Protein AF-A0A6I3QPR1-F1 (afdb_monomer_lite)

Foldseek 3Di:
DKKAWDDPPDRPDKIKDWAFPDWDWDADPVRWTATDTHFIWMWIQDPNDTDTDDQPDADPVRHGDGSVNVVQVVLQCLLQQFAPTMDGDDDDPVSVVVSVLQQVAFFDADPNDGGGQWGRDPRFIWGFPWDWQAWTWTATPVRFIWIAGPVGRHGPDRDPVRVVVVVVLVVCVVVVNIGTDGTDDDDPVVRD

Organism: NCBI:txid1550024

Radius of gyration: 17.33 Å; chains: 1; bounding box: 45×43×40 Å

pLDDT: mean 83.68, std 13.12, range [40.78, 98.25]

Sequence (192 aa):
MDFWIKEPGECHERHFCIDAESLTMGHDEFGNVLLDVSPPVVYEYIKGEKKEFIITTVDWAGRCLNTADTFNDIISRLSRNETGWICINNLDISLRSLVEAFHSHSALTWEGRNIPYFILFDGYMAAPAFATNQFLYYENEMGDILMFGTADGALISDNEFAEIGFEKSQEMSADGQETVLSFTKYEKLEFI

Structure (mmCIF, N/CA/C/O backbone):
data_AF-A0A6I3QPR1-F1
#
_entry.id   AF-A0A6I3QPR1-F1
#
loop_
_atom_site.group_PDB
_atom_site.id
_atom_site.type_symbol
_atom_site.label_atom_id
_atom_site.label_alt_id
_atom_site.label_comp_id
_atom_site.label_asym_id
_atom_site.label_entity_id
_atom_site.label_seq_id
_atom_site.pdbx_PDB_ins_code
_atom_site.Cartn_x
_atom_site.Cartn_y
_atom_site.Cartn_z
_atom_site.occupancy
_atom_site.B_iso_or_equiv
_atom_site.auth_seq_id
_atom_site.auth_comp_id
_atom_site.auth_asym_id
_atom_site.auth_atom_id
_atom_site.pdbx_PDB_model_num
ATOM 1 N N . MET A 1 1 ? -16.722 3.175 8.710 1.00 69.62 1 MET A N 1
ATOM 2 C CA . MET A 1 1 ? -16.194 2.218 7.711 1.00 69.62 1 MET A CA 1
ATOM 3 C C . MET A 1 1 ? -16.361 0.813 8.259 1.00 69.62 1 MET A C 1
ATOM 5 O O . MET A 1 1 ? -15.867 0.557 9.346 1.00 69.62 1 MET A O 1
ATOM 9 N N . ASP A 1 2 ? -17.027 -0.077 7.525 1.00 67.06 2 ASP A N 1
ATOM 10 C CA . ASP A 1 2 ? -17.225 -1.485 7.898 1.00 67.06 2 ASP A CA 1
ATOM 11 C C . ASP A 1 2 ? -16.377 -2.396 7.005 1.00 67.06 2 ASP A C 1
ATOM 13 O O . ASP A 1 2 ? -16.466 -2.333 5.771 1.00 67.06 2 ASP A O 1
ATOM 17 N N . PHE A 1 3 ? -15.579 -3.268 7.617 1.00 63.50 3 PHE A N 1
ATOM 18 C CA . PHE A 1 3 ? -14.666 -4.165 6.914 1.00 63.50 3 PHE A CA 1
ATOM 19 C C . PHE A 1 3 ? -14.524 -5.519 7.612 1.00 63.50 3 PHE A C 1
ATOM 21 O O . PHE A 1 3 ? -14.702 -5.652 8.821 1.00 63.50 3 PHE A O 1
ATOM 28 N N . TRP A 1 4 ? -14.185 -6.537 6.831 1.00 60.28 4 TRP A N 1
ATOM 29 C CA . TRP A 1 4 ? -13.730 -7.830 7.320 1.00 60.28 4 TRP A 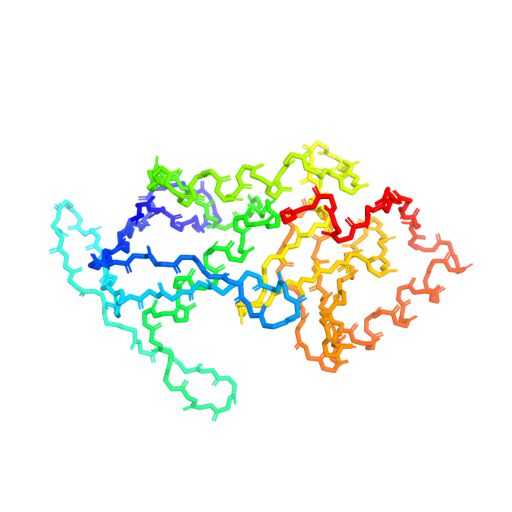CA 1
ATOM 30 C C . TRP A 1 4 ? -12.238 -7.967 7.081 1.00 60.28 4 TRP A C 1
ATOM 32 O O . TRP A 1 4 ? -11.713 -7.527 6.054 1.00 60.28 4 TRP A O 1
ATOM 42 N N . ILE A 1 5 ? -11.582 -8.658 8.000 1.00 57.88 5 ILE A N 1
ATOM 43 C CA . ILE A 1 5 ? -10.252 -9.206 7.761 1.00 57.88 5 ILE A CA 1
ATOM 44 C C . ILE A 1 5 ? -10.450 -10.645 7.277 1.00 57.88 5 ILE A C 1
ATOM 46 O O . ILE A 1 5 ? -11.186 -11.413 7.901 1.00 57.88 5 ILE A O 1
ATOM 50 N N . LYS A 1 6 ? -9.836 -10.989 6.142 1.00 56.12 6 LYS A N 1
ATOM 51 C CA . LYS A 1 6 ? -9.739 -12.371 5.668 1.00 56.12 6 LYS A CA 1
ATOM 52 C C . LYS A 1 6 ? -8.611 -13.055 6.434 1.00 56.12 6 LYS A C 1
ATOM 54 O O . LYS A 1 6 ? -7.476 -12.582 6.388 1.00 56.12 6 LYS A O 1
ATOM 59 N N . GLU A 1 7 ? -8.888 -14.192 7.059 1.00 50.00 7 GLU A N 1
ATOM 60 C CA . GLU A 1 7 ? -7.839 -15.199 7.231 1.00 50.00 7 GLU A CA 1
ATOM 61 C C . GLU A 1 7 ? -7.726 -16.018 5.931 1.00 50.00 7 GLU A C 1
ATOM 63 O O . GLU A 1 7 ? -8.660 -16.013 5.115 1.00 50.00 7 GLU A O 1
ATOM 68 N N . PRO A 1 8 ? -6.595 -16.697 5.668 1.00 43.50 8 PRO A N 1
ATOM 69 C CA . PRO A 1 8 ? -6.442 -17.528 4.478 1.00 43.50 8 PRO A CA 1
ATOM 70 C C . PRO A 1 8 ? -7.526 -18.623 4.404 1.00 43.50 8 PRO A C 1
ATOM 72 O O . PRO A 1 8 ? -7.378 -19.692 4.989 1.00 43.50 8 PRO A O 1
ATOM 75 N N . GLY A 1 9 ? -8.614 -18.372 3.665 1.00 40.78 9 GLY A N 1
ATOM 76 C CA . GLY A 1 9 ? -9.665 -19.362 3.403 1.00 40.78 9 GLY A CA 1
ATOM 77 C C . GLY A 1 9 ? -11.101 -18.833 3.337 1.00 40.78 9 GLY A C 1
ATOM 78 O O . GLY A 1 9 ? -11.877 -19.382 2.560 1.00 40.78 9 GLY A O 1
ATOM 79 N N . GLU A 1 10 ? -11.472 -17.771 4.070 1.00 45.94 10 GLU A N 1
ATOM 80 C CA . GLU A 1 10 ? -12.866 -17.280 4.149 1.00 45.94 10 GLU A CA 1
ATOM 81 C C . GLU A 1 10 ? -12.958 -15.752 4.414 1.00 45.94 10 GLU A C 1
ATOM 83 O O . GLU A 1 10 ? -12.104 -15.166 5.070 1.00 45.94 10 GLU A O 1
ATOM 88 N N . CYS A 1 11 ? -14.006 -15.075 3.911 1.00 49.19 11 CYS A N 1
ATOM 89 C CA . CYS A 1 11 ? -14.219 -13.609 4.047 1.00 49.19 11 CYS A CA 1
ATOM 90 C C . CYS A 1 11 ? -15.204 -13.248 5.193 1.00 49.19 11 CYS A C 1
ATOM 92 O O . CYS A 1 11 ? -15.784 -12.166 5.190 1.00 49.19 11 CYS A O 1
ATOM 94 N N . HIS A 1 12 ? -15.426 -14.138 6.173 1.00 55.56 12 HIS A N 1
ATOM 95 C CA . HIS A 1 12 ? -16.474 -13.960 7.198 1.00 55.56 12 HIS A CA 1
ATOM 96 C C . HIS A 1 12 ? -16.044 -14.188 8.656 1.00 55.56 12 HIS A C 1
ATOM 98 O O . HIS A 1 12 ? -16.906 -14.235 9.533 1.00 55.56 12 HIS A O 1
ATOM 104 N N . GLU A 1 13 ? -14.751 -14.310 8.959 1.00 62.81 13 GLU A N 1
ATOM 105 C CA . GLU A 1 13 ? -14.339 -14.718 10.310 1.00 62.81 13 GLU A CA 1
ATOM 106 C C . GLU A 1 13 ? -14.384 -13.590 11.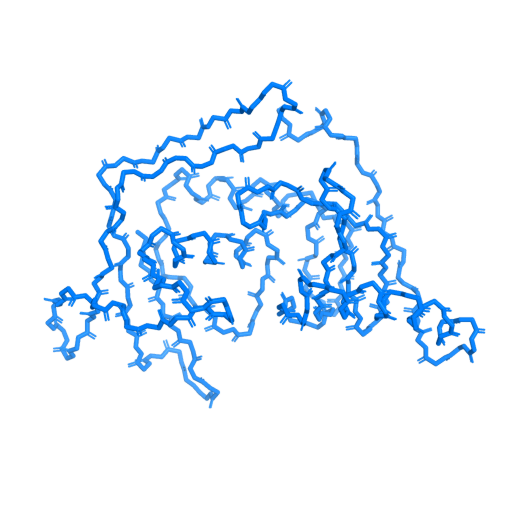347 1.00 62.81 13 GLU A C 1
ATOM 108 O O . GLU A 1 13 ? -14.849 -13.817 12.467 1.00 62.81 13 GLU A O 1
ATOM 113 N N . ARG A 1 14 ? -13.958 -12.363 11.002 1.00 72.44 14 ARG A N 1
ATOM 114 C CA . ARG A 1 14 ? -13.963 -11.228 11.943 1.00 72.44 14 ARG A CA 1
ATOM 115 C C . ARG A 1 14 ? -14.416 -9.932 11.282 1.00 72.44 14 ARG A C 1
ATOM 117 O O . ARG A 1 14 ? -13.803 -9.454 10.328 1.00 72.44 14 ARG A O 1
ATOM 124 N N . HIS A 1 15 ? -15.506 -9.376 11.805 1.00 82.06 15 HIS A N 1
ATOM 125 C CA . HIS A 1 15 ? -16.117 -8.140 11.324 1.00 82.06 15 HIS A CA 1
ATOM 126 C C . HIS A 1 15 ? -15.722 -6.976 12.218 1.00 82.06 15 HIS A C 1
ATOM 128 O O . HIS A 1 15 ? -15.960 -7.020 13.429 1.00 82.06 15 HIS A O 1
ATOM 134 N N . PHE A 1 16 ? -15.219 -5.915 11.603 1.00 83.00 16 PHE A N 1
ATOM 135 C CA . PHE A 1 16 ? -14.863 -4.686 12.281 1.00 83.00 16 PHE A CA 1
ATOM 136 C C . PHE A 1 16 ? -15.590 -3.486 11.684 1.00 83.00 16 PHE A C 1
ATOM 138 O O . PHE A 1 16 ? -15.874 -3.417 10.489 1.00 83.00 16 PHE A O 1
ATOM 145 N N . CYS A 1 17 ? -15.862 -2.514 12.542 1.00 83.25 17 CYS A N 1
ATOM 146 C CA . CYS A 1 17 ? -16.366 -1.205 12.172 1.00 83.25 17 CYS A CA 1
ATOM 147 C C . CYS A 1 17 ? -15.463 -0.155 12.802 1.00 83.25 17 CYS A C 1
ATOM 149 O O . CYS A 1 17 ? -15.284 -0.148 14.016 1.00 83.25 17 CYS A O 1
ATOM 151 N N . ILE A 1 18 ? -14.902 0.726 11.983 1.00 81.81 18 ILE A N 1
ATOM 152 C CA . ILE A 1 18 ? -14.292 1.964 12.454 1.00 81.81 18 ILE A CA 1
ATOM 153 C C . ILE A 1 18 ? -15.347 3.056 12.384 1.00 81.81 18 ILE A C 1
ATOM 155 O O . ILE A 1 18 ? -15.826 3.397 11.297 1.00 81.81 18 ILE A O 1
ATOM 159 N N . ASP A 1 19 ? -15.690 3.587 13.547 1.00 79.69 19 ASP A N 1
ATOM 160 C CA . ASP A 1 19 ? -16.553 4.748 13.709 1.00 79.69 19 ASP A CA 1
ATOM 161 C C . ASP A 1 19 ? -15.678 5.968 13.996 1.00 79.69 19 ASP A C 1
ATOM 163 O O . ASP A 1 19 ? -14.762 5.889 14.809 1.00 79.69 19 ASP A O 1
ATOM 167 N N . ALA A 1 20 ? -15.926 7.079 13.318 1.00 71.56 20 ALA A N 1
ATOM 168 C CA . ALA A 1 20 ? -15.201 8.323 13.536 1.00 71.56 20 ALA A CA 1
ATOM 169 C C . ALA A 1 20 ? -16.215 9.462 13.556 1.00 71.56 20 ALA A C 1
ATOM 171 O O . ALA A 1 20 ? -17.060 9.552 12.666 1.00 71.56 20 ALA A O 1
ATOM 172 N N . GLU A 1 21 ? -16.129 10.336 14.560 1.00 68.38 21 GLU A N 1
ATOM 173 C CA . GLU A 1 21 ? -17.068 11.457 14.700 1.00 68.38 21 GLU A CA 1
ATOM 174 C C . GLU A 1 21 ? -16.943 12.455 13.544 1.00 68.38 21 GLU A C 1
ATOM 176 O O . GLU A 1 21 ? -17.926 13.063 13.117 1.00 68.38 21 GLU A O 1
ATOM 181 N N . SER A 1 22 ? -15.726 12.612 13.027 1.00 68.38 22 SER A N 1
ATOM 182 C CA . SER A 1 22 ? -15.431 13.442 11.871 1.00 68.38 22 SER A CA 1
ATOM 183 C C . SER A 1 22 ? -14.219 12.908 11.125 1.00 68.38 22 SER A C 1
ATOM 185 O O . SER A 1 22 ? -13.228 12.504 11.733 1.00 68.38 22 SER A O 1
ATOM 187 N N . LEU A 1 23 ? -14.299 12.979 9.802 1.00 70.62 23 LEU A N 1
ATOM 188 C CA . LEU A 1 23 ? -13.180 12.825 8.888 1.00 70.62 23 LEU A CA 1
ATOM 189 C C . LEU A 1 23 ? -13.022 14.149 8.151 1.00 70.62 23 LEU A C 1
ATOM 191 O O . LEU A 1 23 ? -13.940 14.590 7.457 1.00 70.62 23 LEU A O 1
ATOM 195 N N . THR A 1 24 ? -11.859 14.764 8.289 1.00 70.31 24 THR A N 1
ATOM 196 C CA . THR A 1 24 ? -11.477 15.943 7.522 1.00 70.31 24 THR A CA 1
ATOM 197 C C . THR A 1 24 ? -10.302 15.600 6.633 1.00 70.31 24 THR A C 1
ATOM 199 O O . THR A 1 24 ? -9.306 15.037 7.078 1.00 70.31 24 THR A O 1
ATOM 202 N N . MET A 1 25 ? -10.442 15.947 5.360 1.00 70.75 25 MET A N 1
ATOM 203 C CA . MET A 1 25 ? -9.377 15.838 4.382 1.00 70.75 25 MET A CA 1
ATOM 204 C C . MET A 1 25 ? -8.833 17.239 4.134 1.00 70.75 25 MET A C 1
ATOM 206 O O . MET A 1 25 ? -9.582 18.147 3.765 1.00 70.75 25 MET A O 1
ATOM 210 N N . GLY A 1 26 ? -7.551 17.418 4.410 1.00 68.88 26 GLY A N 1
ATOM 211 C CA . GLY A 1 26 ? -6.815 18.646 4.164 1.00 68.88 26 GLY A CA 1
ATOM 212 C C . GLY A 1 26 ? -5.688 18.414 3.174 1.00 68.88 26 GLY A C 1
ATOM 213 O O . GLY A 1 26 ? -5.423 17.287 2.758 1.00 68.88 26 GLY A O 1
ATOM 214 N N . HIS A 1 27 ? -5.010 19.503 2.838 1.00 70.75 27 HIS A N 1
ATOM 215 C CA . HIS A 1 27 ? -3.715 19.444 2.187 1.00 70.75 27 HIS A CA 1
ATOM 216 C C . HIS A 1 27 ? -2.698 20.167 3.061 1.00 70.75 27 HIS A C 1
ATOM 218 O O . HIS A 1 27 ? -3.027 21.204 3.647 1.00 70.75 27 HIS A O 1
ATOM 224 N N . ASP A 1 28 ? -1.490 19.624 3.172 1.00 65.75 28 ASP A N 1
ATOM 225 C CA . ASP A 1 28 ? -0.379 20.380 3.743 1.00 65.75 28 ASP A CA 1
ATOM 226 C C . ASP A 1 28 ? 0.144 21.438 2.752 1.00 65.75 28 ASP A C 1
ATOM 228 O O . ASP A 1 28 ? -0.343 21.584 1.626 1.00 65.75 28 ASP A O 1
ATOM 232 N N . GLU A 1 29 ? 1.146 22.208 3.177 1.00 63.16 29 GLU A N 1
ATOM 233 C CA . GLU A 1 29 ? 1.771 23.250 2.352 1.00 63.16 29 GLU A CA 1
ATOM 234 C C . GLU A 1 29 ? 2.498 22.712 1.105 1.00 63.16 29 GLU A C 1
ATOM 236 O O . GLU A 1 29 ? 2.787 23.479 0.184 1.00 63.16 29 GLU A O 1
ATOM 241 N N . PHE A 1 30 ? 2.733 21.399 1.043 1.00 60.00 30 PHE A N 1
ATOM 242 C CA . PHE A 1 30 ? 3.332 20.683 -0.083 1.00 60.00 30 PHE A CA 1
ATOM 243 C C . PHE A 1 30 ? 2.275 20.002 -0.970 1.00 60.00 30 PHE A C 1
ATOM 245 O O . PHE A 1 30 ? 2.610 19.380 -1.983 1.00 60.00 30 PHE A O 1
ATOM 252 N N . GLY A 1 31 ? 0.988 20.147 -0.637 1.00 62.38 31 GLY A N 1
ATOM 253 C CA . GLY A 1 31 ? -0.135 19.564 -1.366 1.00 62.38 31 GLY A CA 1
ATOM 254 C C . GLY A 1 31 ? -0.430 18.105 -1.009 1.00 62.38 31 GLY A C 1
ATOM 255 O O . GLY A 1 31 ? -1.247 17.483 -1.690 1.00 62.38 31 GLY A O 1
ATOM 256 N N . ASN A 1 32 ? 0.201 17.542 0.026 1.00 64.06 32 ASN A N 1
ATOM 257 C CA . ASN A 1 32 ? -0.071 16.176 0.474 1.00 64.06 32 ASN A CA 1
ATOM 258 C C . ASN A 1 32 ? -1.432 16.078 1.123 1.00 64.06 32 ASN A C 1
ATOM 260 O O . ASN A 1 32 ? -1.801 16.934 1.920 1.00 64.06 32 ASN A O 1
ATOM 264 N N . VAL A 1 33 ? -2.145 14.998 0.822 1.00 68.31 33 VAL A N 1
ATOM 265 C CA . VAL A 1 33 ? -3.429 14.702 1.448 1.00 68.31 33 VAL A CA 1
ATOM 266 C C . VAL A 1 33 ? -3.210 14.397 2.928 1.00 68.31 33 VAL A C 1
ATOM 268 O O . VAL A 1 33 ? -2.650 13.363 3.275 1.00 68.31 33 VAL A O 1
ATOM 271 N N . LEU A 1 34 ? -3.704 15.276 3.795 1.00 66.75 34 LEU A N 1
ATOM 272 C CA . LEU A 1 34 ? -3.769 15.052 5.232 1.00 66.75 34 LEU A CA 1
ATOM 273 C C . LEU A 1 34 ? -5.144 14.492 5.583 1.00 66.75 34 LEU A C 1
ATOM 275 O O . LEU A 1 34 ? -6.166 15.141 5.350 1.00 66.75 34 LEU A O 1
ATOM 279 N N . LEU A 1 35 ? -5.170 13.300 6.170 1.00 71.38 35 LEU A N 1
ATOM 280 C CA . LEU A 1 35 ? -6.377 12.737 6.763 1.00 71.38 35 LEU A CA 1
ATOM 281 C C . LEU A 1 35 ? -6.342 12.998 8.266 1.00 71.38 35 LEU A C 1
ATOM 283 O O . LEU A 1 35 ? -5.559 12.384 8.985 1.00 71.38 35 LEU A O 1
ATOM 287 N N . ASP A 1 36 ? -7.195 13.905 8.733 1.00 70.62 36 ASP A N 1
ATOM 288 C CA . ASP A 1 36 ? -7.436 14.106 10.160 1.00 70.62 36 ASP A CA 1
ATOM 289 C C . ASP A 1 36 ? -8.764 13.447 10.535 1.00 70.62 36 ASP A C 1
ATOM 291 O O . ASP A 1 36 ? -9.816 13.698 9.935 1.00 70.62 36 ASP A O 1
ATOM 295 N N . VAL A 1 37 ? -8.689 12.546 11.505 1.00 70.25 37 VAL A N 1
ATOM 296 C CA . VAL A 1 37 ? -9.801 11.720 11.958 1.00 70.25 37 VAL A CA 1
ATOM 297 C C . VAL A 1 37 ? -9.939 11.942 13.451 1.00 70.25 37 VAL A C 1
ATOM 299 O O . VAL A 1 37 ? -9.025 11.618 14.213 1.00 70.25 37 VAL A O 1
ATOM 302 N N . SER A 1 38 ? -11.097 12.459 13.879 1.00 70.06 38 SER A N 1
ATOM 303 C CA . SER A 1 38 ? -11.437 12.479 15.309 1.00 70.06 38 SER A CA 1
ATOM 304 C C . SER A 1 38 ? -11.307 11.051 15.843 1.00 70.06 38 SER A C 1
ATOM 306 O O . SER A 1 38 ? -11.756 10.147 15.131 1.00 70.06 38 SER A O 1
ATOM 308 N N . PRO A 1 39 ? -10.688 10.826 17.024 1.00 68.00 39 PRO A N 1
ATOM 309 C CA . PRO A 1 39 ? -10.141 9.534 17.420 1.00 68.00 39 PRO A CA 1
ATOM 310 C C . PRO A 1 39 ? -11.091 8.391 17.067 1.00 68.00 39 PRO A C 1
ATOM 312 O O . PRO A 1 39 ? -12.154 8.274 17.686 1.00 68.00 39 PRO A O 1
ATOM 315 N N . PRO A 1 40 ? -10.761 7.584 16.041 1.00 77.81 40 PRO A N 1
ATOM 316 C CA . PRO A 1 40 ? -11.689 6.568 15.591 1.00 77.81 40 PRO A CA 1
ATOM 317 C C . PRO A 1 40 ? -11.904 5.561 16.719 1.00 77.81 40 PRO A C 1
ATOM 319 O O . PRO A 1 40 ? -10.990 5.270 17.487 1.00 77.81 40 PRO A O 1
ATOM 322 N N . VAL A 1 41 ? -13.096 4.995 16.831 1.00 82.25 41 VAL A N 1
ATOM 323 C CA . VAL A 1 41 ? -13.368 3.868 17.720 1.00 82.25 41 VAL A CA 1
ATOM 324 C C . VAL A 1 41 ? -13.538 2.635 16.852 1.00 82.25 41 VAL A C 1
ATOM 326 O O . VAL A 1 41 ? -14.356 2.609 15.930 1.00 82.25 41 VAL A O 1
ATOM 329 N N . VAL A 1 42 ? -12.744 1.605 17.132 1.00 84.38 42 VAL A N 1
ATOM 330 C CA . VAL A 1 42 ? -12.872 0.314 16.457 1.00 84.38 42 VAL A CA 1
ATOM 331 C C . VAL A 1 42 ? -13.858 -0.531 17.251 1.00 84.38 42 VAL A C 1
ATOM 333 O O . VAL A 1 42 ? -13.723 -0.704 18.459 1.00 84.38 42 VAL A O 1
ATOM 336 N N . TYR A 1 43 ? -14.835 -1.096 16.561 1.00 85.44 43 TYR A N 1
ATOM 337 C CA . TYR A 1 43 ? -15.764 -2.074 17.096 1.00 85.44 43 TYR A CA 1
ATOM 338 C C . TYR A 1 43 ? -15.572 -3.408 16.391 1.00 85.44 43 TYR A C 1
ATOM 340 O O . TYR A 1 43 ? -15.417 -3.446 15.175 1.00 85.44 43 TYR A O 1
ATOM 348 N N . GLU A 1 44 ? -15.646 -4.500 17.138 1.00 87.19 44 GLU A N 1
ATOM 349 C C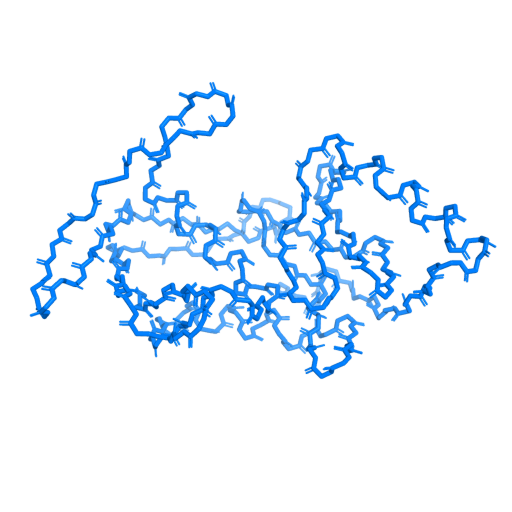A . GLU A 1 44 ? -15.705 -5.862 16.619 1.00 87.19 44 GLU A CA 1
ATOM 350 C C . GLU A 1 44 ? -17.128 -6.407 16.785 1.00 87.19 44 GLU A C 1
ATOM 352 O O . GLU A 1 44 ? -17.763 -6.206 17.827 1.00 87.19 44 GLU A O 1
ATOM 357 N N . TYR A 1 45 ? -17.638 -7.113 15.772 1.00 82.06 45 TYR A N 1
ATOM 358 C CA . TYR A 1 45 ? -18.897 -7.846 15.890 1.00 82.06 45 TYR A CA 1
ATOM 359 C C . TYR A 1 45 ? -18.636 -9.322 16.160 1.00 82.06 45 TYR A C 1
ATOM 361 O O . TYR A 1 45 ? -18.172 -10.058 15.291 1.00 82.06 45 TYR A O 1
ATOM 369 N N . ILE A 1 46 ? -19.027 -9.781 17.347 1.00 80.12 46 ILE A N 1
ATOM 370 C CA . ILE A 1 46 ? -18.914 -11.185 17.753 1.00 80.12 46 ILE A CA 1
ATOM 371 C C . ILE A 1 46 ? -20.324 -11.752 17.873 1.00 80.12 46 ILE A C 1
ATOM 373 O O . ILE A 1 46 ? -21.091 -11.339 18.739 1.00 80.12 46 ILE A O 1
ATOM 377 N N . LYS A 1 47 ? -20.681 -12.705 16.999 1.00 79.94 47 LYS A N 1
ATOM 378 C CA . LYS A 1 47 ? -22.026 -13.323 16.956 1.00 79.94 47 LYS A CA 1
ATOM 379 C C . LYS A 1 47 ? -23.169 -12.291 16.865 1.00 79.94 47 LYS A C 1
ATOM 381 O O . LYS A 1 47 ? -24.240 -12.497 17.427 1.00 79.94 47 LYS A O 1
ATOM 386 N N . GLY A 1 48 ? -22.932 -11.182 16.161 1.00 76.00 48 GLY A N 1
ATOM 387 C CA . GLY A 1 48 ? -23.894 -10.087 15.990 1.00 76.00 48 GLY A CA 1
ATOM 388 C C . GLY A 1 48 ? -23.889 -9.031 17.103 1.00 76.00 48 GLY A C 1
ATOM 389 O O . GLY A 1 48 ? -24.565 -8.017 16.960 1.00 76.00 48 GLY A O 1
ATOM 390 N N . GLU A 1 49 ? -23.114 -9.210 18.178 1.00 82.62 49 GLU A N 1
ATOM 391 C CA . GLU A 1 49 ? -22.943 -8.191 19.220 1.00 82.62 49 GLU A CA 1
ATOM 392 C C . GLU A 1 49 ? -21.805 -7.228 18.864 1.00 82.62 49 GLU A C 1
ATOM 394 O O . GLU A 1 49 ? -20.674 -7.672 18.671 1.00 82.62 49 GLU A O 1
ATOM 399 N N . LYS A 1 50 ? -22.091 -5.918 18.837 1.00 87.00 50 LYS A N 1
ATOM 400 C CA . LYS A 1 50 ? -21.093 -4.845 18.682 1.00 87.00 50 LYS A CA 1
ATOM 401 C C . LYS A 1 50 ? -20.358 -4.633 20.011 1.00 87.00 50 LYS A C 1
ATOM 403 O O . LYS A 1 50 ? -21.000 -4.312 21.013 1.00 87.00 50 LYS A O 1
ATOM 408 N N . LYS A 1 51 ? -19.032 -4.788 20.029 1.00 87.81 51 LYS A N 1
ATOM 409 C CA . LYS A 1 51 ? -18.171 -4.521 21.197 1.00 87.81 51 LYS A CA 1
ATOM 410 C C . LYS A 1 51 ? -17.011 -3.629 20.800 1.00 87.81 51 LYS A C 1
ATOM 412 O O . LYS A 1 51 ? -16.485 -3.768 19.705 1.00 87.81 51 LYS A O 1
ATOM 417 N N . GLU A 1 52 ? -16.632 -2.707 21.676 1.00 87.75 52 GLU A N 1
ATOM 418 C CA . GLU A 1 52 ? -15.432 -1.898 21.465 1.00 87.75 52 GLU A CA 1
ATOM 419 C C . GLU A 1 52 ? -14.197 -2.804 21.465 1.00 87.75 52 GLU A C 1
ATOM 421 O O . GLU A 1 52 ? -14.044 -3.667 22.335 1.00 87.75 52 GLU A O 1
ATOM 426 N N . PHE A 1 53 ? -13.356 -2.643 20.450 1.00 85.38 53 PHE A N 1
ATOM 427 C CA . PHE A 1 53 ? -12.146 -3.421 20.262 1.00 85.38 53 PHE A CA 1
ATOM 428 C C . PHE A 1 53 ? -10.964 -2.687 20.891 1.00 85.38 53 PHE A C 1
ATOM 430 O O . PHE A 1 53 ? -10.634 -1.566 20.506 1.00 85.38 53 PHE A O 1
ATOM 437 N N . ILE A 1 54 ? -10.309 -3.337 21.851 1.00 84.69 54 ILE A N 1
ATOM 438 C CA . ILE A 1 54 ? -9.136 -2.783 22.526 1.00 84.69 54 ILE A CA 1
ATOM 439 C C . ILE A 1 54 ? -7.885 -3.278 21.810 1.00 84.69 54 ILE A C 1
ATOM 441 O O . ILE A 1 54 ? -7.586 -4.473 21.811 1.00 84.69 54 ILE A O 1
ATOM 445 N N . ILE A 1 55 ? -7.138 -2.345 21.227 1.00 84.00 55 ILE A N 1
ATOM 446 C CA . ILE A 1 55 ? -5.860 -2.635 20.580 1.00 84.00 55 ILE A CA 1
ATOM 447 C C . ILE A 1 55 ? -4.797 -2.823 21.665 1.00 84.00 55 ILE A C 1
ATOM 449 O O . ILE A 1 55 ? -4.576 -1.949 22.500 1.00 84.00 55 ILE A O 1
ATOM 453 N N . THR A 1 56 ? -4.138 -3.981 21.654 1.00 85.38 56 THR A N 1
ATOM 454 C CA . THR A 1 56 ? -3.059 -4.325 22.597 1.00 85.38 56 THR A CA 1
ATOM 455 C C . THR A 1 56 ? -1.709 -4.526 21.911 1.00 85.38 56 THR A C 1
ATOM 457 O O . THR A 1 56 ? -0.740 -4.915 22.560 1.00 85.38 56 THR A O 1
ATOM 460 N N . THR A 1 57 ? -1.649 -4.322 20.597 1.00 86.88 57 THR A N 1
ATOM 461 C CA . THR A 1 57 ? -0.441 -4.512 19.791 1.00 86.88 57 THR A CA 1
ATOM 462 C C . THR A 1 57 ? 0.523 -3.344 19.987 1.00 86.88 57 THR A C 1
ATOM 464 O O . THR A 1 57 ? 0.100 -2.196 20.129 1.00 86.88 57 THR A O 1
ATOM 467 N N . VAL A 1 58 ? 1.820 -3.644 19.969 1.00 86.81 58 VAL A N 1
ATOM 468 C CA . VAL A 1 58 ? 2.898 -2.651 19.962 1.00 86.81 58 VAL A CA 1
ATOM 469 C C . VAL A 1 58 ? 3.674 -2.741 18.655 1.00 86.81 58 VAL A C 1
ATOM 471 O O . VAL A 1 58 ? 3.804 -3.832 18.095 1.00 86.81 58 VAL A O 1
ATOM 474 N N . ASP A 1 59 ? 4.175 -1.609 18.171 1.00 84.50 59 ASP A N 1
ATOM 475 C CA . ASP A 1 59 ? 5.103 -1.592 17.041 1.00 84.50 59 ASP A CA 1
ATOM 476 C C . ASP A 1 59 ? 6.510 -2.069 17.446 1.00 84.50 59 ASP A C 1
ATOM 478 O O . ASP A 1 59 ? 6.783 -2.407 18.603 1.00 84.50 59 ASP A O 1
ATOM 482 N N . TRP A 1 60 ? 7.423 -2.112 16.474 1.00 79.62 60 TRP A N 1
ATOM 483 C CA . TRP A 1 60 ? 8.806 -2.549 16.681 1.00 79.62 60 TRP A CA 1
ATOM 484 C C . TRP A 1 60 ? 9.575 -1.673 17.686 1.00 79.62 60 TRP A C 1
ATOM 486 O O . TRP A 1 60 ? 10.529 -2.149 18.303 1.00 79.62 60 TRP A O 1
ATOM 496 N N . ALA A 1 61 ? 9.152 -0.419 17.877 1.00 83.19 61 ALA A N 1
ATOM 497 C CA . ALA A 1 61 ? 9.724 0.523 18.833 1.00 83.19 61 ALA A CA 1
ATOM 498 C C . ALA A 1 61 ? 9.064 0.431 20.225 1.00 83.19 61 ALA A C 1
ATOM 500 O O . ALA A 1 61 ? 9.465 1.136 21.154 1.00 83.19 61 ALA A O 1
ATOM 501 N N . GLY A 1 62 ? 8.072 -0.448 20.399 1.00 86.06 62 GLY A N 1
ATOM 502 C CA . GLY A 1 62 ? 7.354 -0.649 21.656 1.00 86.06 62 GLY A CA 1
ATOM 503 C C . GLY A 1 62 ? 6.253 0.380 21.921 1.00 86.06 62 GLY A C 1
ATOM 504 O O . GLY A 1 62 ? 5.753 0.451 23.047 1.00 86.06 62 GLY A O 1
ATOM 505 N N . ARG A 1 63 ? 5.858 1.178 20.922 1.00 89.62 63 ARG A N 1
ATOM 506 C CA . ARG A 1 63 ? 4.724 2.102 21.031 1.00 89.62 63 ARG A CA 1
ATOM 507 C C . ARG A 1 63 ? 3.426 1.317 20.895 1.00 89.62 63 ARG A C 1
ATOM 509 O O . ARG A 1 63 ? 3.254 0.538 19.961 1.00 89.62 63 ARG A O 1
ATOM 516 N N . CYS A 1 64 ? 2.492 1.551 21.812 1.00 88.62 64 CYS A N 1
ATOM 517 C CA . CYS A 1 64 ? 1.145 1.003 21.697 1.00 88.62 64 CYS A CA 1
ATOM 518 C C . CYS A 1 64 ? 0.444 1.588 20.472 1.00 88.62 64 CYS A C 1
ATOM 520 O O . CYS A 1 64 ? 0.314 2.811 20.355 1.00 88.62 64 CYS A O 1
ATOM 522 N N . LEU A 1 65 ? -0.031 0.703 19.600 1.00 87.69 65 LEU A N 1
ATOM 523 C CA . LEU A 1 65 ? -0.874 1.092 18.484 1.00 87.69 65 LEU A CA 1
ATOM 524 C C . LEU A 1 65 ? -2.238 1.547 19.004 1.00 87.69 65 LEU A C 1
ATOM 526 O O . LEU A 1 65 ? -2.777 1.008 19.974 1.00 87.69 65 LEU A O 1
ATOM 530 N N . ASN A 1 66 ? -2.793 2.548 18.340 1.00 86.19 66 ASN A N 1
ATOM 531 C CA . ASN A 1 66 ? -4.108 3.095 18.595 1.00 86.19 66 ASN A CA 1
ATOM 532 C C . ASN A 1 66 ? -5.019 2.900 17.373 1.00 86.19 66 ASN A C 1
ATOM 534 O O . ASN A 1 66 ? -4.669 2.311 16.348 1.00 86.19 66 ASN A O 1
ATOM 538 N N . THR A 1 67 ? -6.252 3.358 17.506 1.00 84.31 67 THR A N 1
ATOM 539 C CA . THR A 1 67 ? -7.283 3.200 16.483 1.00 84.31 67 THR A CA 1
ATOM 540 C C . THR A 1 67 ? -7.012 4.031 15.230 1.00 84.31 67 THR A C 1
ATOM 542 O O . THR A 1 67 ? -7.406 3.610 14.142 1.00 84.31 67 THR A O 1
ATOM 545 N N . ALA A 1 68 ? -6.323 5.171 15.346 1.00 82.44 68 ALA A N 1
ATOM 546 C CA . ALA A 1 68 ? -5.902 5.970 14.198 1.00 82.44 68 ALA A CA 1
ATOM 547 C C . ALA A 1 68 ? -4.841 5.229 13.373 1.00 82.44 68 ALA A C 1
ATOM 549 O O . ALA A 1 68 ? -4.946 5.211 12.150 1.00 82.44 68 ALA A O 1
ATOM 550 N N . ASP A 1 69 ? -3.911 4.514 14.021 1.00 84.56 69 ASP A N 1
ATOM 551 C CA . ASP A 1 69 ? -2.953 3.641 13.320 1.00 84.56 69 ASP A CA 1
ATOM 552 C C . ASP A 1 69 ? -3.686 2.575 12.485 1.00 84.56 69 ASP A C 1
ATOM 554 O O . ASP A 1 69 ? -3.350 2.325 11.330 1.00 84.56 69 ASP A O 1
ATOM 558 N N . THR A 1 70 ? -4.749 1.984 13.045 1.00 83.44 70 THR A N 1
ATOM 559 C CA . THR A 1 70 ? -5.574 0.988 12.335 1.00 83.44 70 THR A CA 1
ATOM 560 C C . THR A 1 70 ? -6.306 1.606 11.144 1.00 83.44 70 THR A C 1
ATOM 562 O O . THR A 1 70 ? -6.379 1.006 10.072 1.00 83.44 70 THR A O 1
ATOM 565 N N . PHE A 1 71 ? -6.857 2.809 11.316 1.00 84.81 71 PHE A N 1
ATOM 566 C CA . PHE A 1 71 ? -7.513 3.530 10.231 1.00 84.81 71 PHE A CA 1
ATOM 567 C C . PHE A 1 71 ? -6.533 3.850 9.093 1.00 84.81 71 PHE A C 1
ATOM 569 O O . PHE A 1 71 ? -6.838 3.559 7.934 1.00 84.81 71 PHE A O 1
ATOM 576 N N . ASN A 1 72 ? -5.354 4.382 9.423 1.00 85.00 72 ASN A N 1
ATOM 577 C CA . ASN A 1 72 ? -4.319 4.728 8.451 1.00 85.00 72 ASN A CA 1
ATOM 578 C C . ASN A 1 72 ? -3.828 3.497 7.683 1.00 85.00 72 ASN A C 1
ATOM 580 O O . ASN A 1 72 ? -3.723 3.563 6.459 1.00 85.00 72 ASN A O 1
ATOM 584 N N . ASP A 1 73 ? -3.612 2.361 8.358 1.00 86.38 73 ASP A N 1
ATOM 585 C CA . ASP A 1 73 ? -3.236 1.104 7.696 1.00 86.38 73 ASP A CA 1
ATOM 586 C C . ASP A 1 73 ? -4.300 0.664 6.678 1.00 86.38 73 ASP A C 1
ATOM 588 O O . ASP A 1 73 ? -3.988 0.372 5.523 1.00 86.38 73 ASP A O 1
ATOM 592 N N . ILE A 1 74 ? -5.584 0.687 7.052 1.00 86.81 74 ILE A N 1
ATOM 593 C CA . ILE A 1 74 ? -6.659 0.264 6.145 1.00 86.81 74 ILE A CA 1
ATOM 594 C C . ILE A 1 74 ? -6.778 1.209 4.952 1.00 86.81 74 ILE A C 1
ATOM 596 O O . ILE A 1 74 ? -6.842 0.745 3.815 1.00 86.81 74 ILE A O 1
ATOM 600 N N . ILE A 1 75 ? -6.788 2.524 5.169 1.00 86.44 75 ILE A N 1
ATOM 601 C CA . ILE A 1 75 ? -6.870 3.481 4.059 1.00 86.44 75 ILE A CA 1
ATOM 602 C C . ILE A 1 75 ? -5.644 3.377 3.150 1.00 86.44 75 ILE A C 1
ATOM 604 O O . ILE A 1 75 ? -5.790 3.396 1.926 1.00 86.44 75 ILE A O 1
ATOM 608 N N . SER A 1 76 ? -4.457 3.164 3.720 1.00 89.94 76 SER A N 1
ATOM 609 C CA . SER A 1 76 ? -3.238 2.892 2.965 1.00 89.94 76 SER A CA 1
ATOM 610 C C . SER A 1 76 ? -3.401 1.654 2.073 1.00 89.94 76 SER A C 1
ATOM 612 O O . SER A 1 76 ? -3.137 1.727 0.869 1.00 89.94 76 SER A O 1
ATOM 614 N N . ARG A 1 77 ? -3.925 0.542 2.609 1.00 91.44 77 ARG A N 1
ATOM 615 C CA . ARG A 1 77 ? -4.214 -0.700 1.859 1.00 91.44 77 ARG A CA 1
ATOM 616 C C . ARG A 1 77 ? -5.197 -0.490 0.718 1.00 91.44 77 ARG A C 1
ATOM 618 O O . ARG A 1 77 ? -4.984 -0.988 -0.388 1.00 91.44 77 ARG A O 1
ATOM 625 N N . LEU A 1 78 ? -6.258 0.272 0.972 1.00 90.50 78 LEU A N 1
ATOM 626 C CA . LEU A 1 78 ? -7.257 0.586 -0.044 1.00 90.50 78 LEU A CA 1
ATOM 627 C C . LEU A 1 78 ? -6.686 1.478 -1.136 1.00 90.50 78 LEU A C 1
ATOM 629 O O . LEU A 1 78 ? -6.905 1.189 -2.309 1.00 90.50 78 LEU A O 1
ATOM 633 N N . SER A 1 79 ? -5.910 2.503 -0.778 1.00 91.12 79 SER A N 1
ATOM 634 C CA . SER A 1 79 ? -5.314 3.427 -1.747 1.00 91.12 79 SER A CA 1
ATOM 635 C C . SER A 1 79 ? -4.426 2.712 -2.766 1.00 91.12 79 SER A C 1
ATOM 637 O O . SER A 1 79 ? -4.462 3.070 -3.934 1.00 91.12 79 SER A O 1
ATOM 639 N N . ARG A 1 80 ? -3.711 1.652 -2.359 1.00 92.38 80 ARG A N 1
ATOM 640 C CA . ARG A 1 80 ? -2.856 0.837 -3.238 1.00 92.38 80 ARG A CA 1
ATOM 641 C C . ARG A 1 80 ? -3.558 -0.364 -3.866 1.00 92.38 80 ARG A C 1
ATOM 643 O O . ARG A 1 80 ? -2.900 -1.168 -4.521 1.00 92.38 80 ARG A O 1
ATOM 650 N N . ASN A 1 81 ? -4.870 -0.505 -3.678 1.00 91.62 81 ASN A N 1
ATOM 651 C CA . ASN A 1 81 ? -5.655 -1.619 -4.209 1.00 91.62 81 ASN A CA 1
ATOM 652 C C . ASN A 1 81 ? -5.079 -2.993 -3.790 1.00 91.62 81 ASN A C 1
ATOM 654 O O . ASN A 1 81 ? -4.781 -3.843 -4.633 1.00 91.62 81 ASN A O 1
ATOM 658 N N . GLU A 1 82 ? -4.829 -3.175 -2.486 1.00 91.94 82 GLU A N 1
ATOM 659 C CA . GLU A 1 82 ? -4.370 -4.451 -1.922 1.00 91.94 82 GLU A CA 1
ATOM 660 C C . GLU A 1 82 ? -5.486 -5.511 -1.995 1.00 91.94 82 GLU A C 1
ATOM 662 O O . GLU A 1 82 ? -6.623 -5.254 -1.599 1.00 91.94 82 GLU A O 1
ATOM 667 N N . THR A 1 83 ? -5.177 -6.719 -2.478 1.00 85.50 83 THR A N 1
ATOM 668 C CA . THR A 1 83 ? -6.185 -7.772 -2.737 1.00 85.50 83 THR A CA 1
ATOM 669 C C . THR A 1 83 ? -6.119 -8.969 -1.780 1.00 85.50 83 THR A C 1
ATOM 671 O O . THR A 1 83 ? -6.957 -9.873 -1.867 1.00 85.50 83 THR A O 1
ATOM 674 N N . GLY A 1 84 ? -5.149 -8.988 -0.860 1.00 71.62 84 GLY A N 1
ATOM 675 C CA . GLY A 1 84 ? -4.865 -10.126 0.022 1.00 71.62 84 GLY A CA 1
ATOM 676 C C . GLY A 1 84 ? -5.801 -10.245 1.228 1.00 71.62 84 GLY A C 1
ATOM 677 O O . GLY A 1 84 ? -6.570 -11.200 1.327 1.00 71.62 84 GLY A O 1
ATOM 678 N N . TRP A 1 85 ? -5.743 -9.278 2.148 1.00 71.81 85 TRP A N 1
ATOM 679 C CA . TRP A 1 85 ? -6.134 -9.512 3.548 1.00 71.81 85 TRP A CA 1
ATOM 680 C C . TRP A 1 85 ? -7.432 -8.836 3.997 1.00 71.81 85 TRP A C 1
ATOM 682 O O . TRP A 1 85 ? -7.964 -9.182 5.049 1.00 71.81 85 TRP A O 1
ATOM 692 N N . ILE A 1 86 ? -7.974 -7.888 3.229 1.00 75.31 86 ILE A N 1
ATOM 693 C CA . ILE A 1 86 ? -9.107 -7.060 3.669 1.00 75.31 86 ILE A CA 1
ATOM 694 C C . ILE A 1 86 ? -10.272 -7.146 2.674 1.00 75.31 86 ILE A C 1
ATOM 696 O O . ILE A 1 86 ? -10.085 -7.028 1.465 1.00 75.31 86 ILE A O 1
ATOM 700 N N . CYS A 1 87 ? -11.492 -7.346 3.186 1.00 74.00 87 CYS A N 1
ATOM 701 C CA . CYS A 1 87 ? -12.749 -7.168 2.453 1.00 74.00 87 CYS A CA 1
ATOM 702 C C . CYS A 1 87 ? -13.465 -5.920 3.001 1.00 74.00 87 CYS A C 1
ATOM 704 O O . CYS A 1 87 ? -13.890 -5.925 4.153 1.00 74.00 87 CYS A O 1
ATOM 706 N N . ILE A 1 88 ? -13.679 -4.871 2.204 1.00 76.69 88 ILE A N 1
ATOM 707 C CA . ILE A 1 88 ? -14.507 -3.729 2.638 1.00 76.69 88 ILE A CA 1
ATOM 708 C C . ILE A 1 88 ? -15.973 -3.987 2.288 1.00 76.69 88 ILE A C 1
ATOM 710 O O . ILE A 1 88 ? -16.286 -4.258 1.131 1.00 76.69 88 ILE A O 1
ATOM 714 N N . ASN A 1 89 ? -16.879 -3.862 3.262 1.00 74.38 89 ASN A N 1
ATOM 715 C CA . ASN A 1 89 ? -18.325 -3.956 3.008 1.00 74.38 89 ASN A CA 1
ATOM 716 C C . ASN A 1 89 ? -18.924 -2.604 2.678 1.00 74.38 89 ASN A C 1
ATOM 718 O O . ASN A 1 89 ? -19.731 -2.465 1.761 1.00 74.38 89 ASN A O 1
ATOM 722 N N . ASN A 1 90 ? -18.582 -1.623 3.509 1.00 77.62 90 ASN A N 1
ATOM 723 C CA . ASN A 1 90 ? -19.194 -0.319 3.468 1.00 77.62 90 ASN A CA 1
ATOM 724 C C . ASN A 1 90 ? -18.155 0.736 3.813 1.00 77.62 90 ASN A C 1
ATOM 726 O O . ASN A 1 90 ? -17.636 0.815 4.928 1.00 77.62 90 ASN A O 1
ATOM 730 N N . LEU A 1 91 ? -17.868 1.560 2.821 1.00 79.94 91 LEU A N 1
ATOM 731 C CA . LEU A 1 91 ? -17.009 2.715 2.954 1.00 79.94 91 LEU A CA 1
ATOM 732 C C . LEU A 1 91 ? -17.888 3.960 2.900 1.00 79.94 91 LEU A C 1
ATOM 734 O O . LEU A 1 91 ? -18.773 4.036 2.040 1.00 79.94 91 LEU A O 1
ATOM 738 N N . ASP A 1 92 ? -17.631 4.906 3.808 1.00 80.00 92 ASP A N 1
ATOM 739 C CA . ASP A 1 92 ? -18.250 6.231 3.752 1.00 80.00 92 ASP A CA 1
ATOM 740 C C . ASP A 1 92 ? -18.048 6.849 2.362 1.00 80.00 92 ASP A C 1
ATOM 742 O O . ASP A 1 92 ? -17.042 6.584 1.701 1.00 80.00 92 ASP A O 1
ATOM 746 N N . ILE A 1 93 ? -18.996 7.668 1.908 1.00 80.38 93 ILE A N 1
ATOM 747 C CA . ILE A 1 93 ? -18.959 8.234 0.557 1.00 80.38 93 ILE A CA 1
ATOM 748 C C . ILE A 1 93 ? -17.712 9.092 0.310 1.00 80.38 93 ILE A C 1
ATOM 750 O O . ILE A 1 93 ? -17.158 9.059 -0.789 1.00 80.38 93 ILE A O 1
ATOM 754 N N . SER A 1 94 ? -17.235 9.804 1.330 1.00 79.25 94 SER A N 1
ATOM 755 C CA . SER A 1 94 ? -16.052 10.664 1.240 1.00 79.25 94 SER A CA 1
ATOM 756 C C . SER A 1 94 ? -14.794 9.814 1.077 1.00 79.25 94 SER A C 1
ATOM 758 O O . SER A 1 94 ? -13.992 10.046 0.176 1.00 79.25 94 SER A O 1
ATOM 760 N N . LEU A 1 95 ? -14.670 8.757 1.885 1.00 80.56 95 LEU A N 1
ATOM 761 C CA . LEU A 1 95 ? -13.563 7.803 1.793 1.00 80.56 95 LEU A CA 1
ATOM 762 C C . LEU A 1 95 ? -13.589 7.005 0.495 1.00 80.56 95 LEU A C 1
ATOM 764 O O . LEU A 1 95 ? -12.543 6.741 -0.087 1.00 80.56 95 LEU A O 1
ATOM 768 N N . ARG A 1 96 ? -14.780 6.632 0.023 1.00 85.06 96 ARG A N 1
ATOM 769 C CA . ARG A 1 96 ? -14.937 5.951 -1.260 1.00 85.06 96 ARG A CA 1
ATOM 770 C C . ARG A 1 96 ? -14.462 6.830 -2.401 1.00 85.06 96 ARG A C 1
ATOM 772 O O . ARG A 1 96 ? -13.673 6.364 -3.208 1.00 85.06 96 ARG A O 1
ATOM 779 N N . SER A 1 97 ? -14.889 8.088 -2.416 1.00 83.94 97 SER A N 1
ATOM 780 C CA . SER A 1 97 ? -14.476 9.049 -3.440 1.00 83.94 97 SER A CA 1
ATOM 781 C C . SER A 1 97 ? -12.957 9.241 -3.438 1.00 83.94 97 SER A C 1
ATOM 783 O O . SER A 1 97 ? -12.344 9.273 -4.500 1.00 83.94 97 SER A O 1
ATOM 785 N N . LEU A 1 98 ? -12.339 9.295 -2.252 1.00 82.81 98 LEU A N 1
ATOM 786 C CA . LEU A 1 98 ? -10.885 9.366 -2.111 1.00 82.81 98 LEU A CA 1
ATOM 787 C C . LEU A 1 98 ? -10.186 8.121 -2.681 1.00 82.81 98 LEU A C 1
ATOM 789 O O . LEU A 1 98 ? -9.275 8.242 -3.493 1.00 82.81 98 LEU A O 1
ATOM 793 N N . VAL A 1 99 ? -10.617 6.920 -2.290 1.00 87.19 99 VAL A N 1
ATOM 794 C CA . VAL A 1 99 ? -10.034 5.659 -2.785 1.00 87.19 99 VAL A CA 1
ATOM 795 C C . VAL A 1 99 ? -10.213 5.524 -4.302 1.00 87.19 99 VAL A C 1
ATOM 797 O O . VAL A 1 99 ? -9.274 5.154 -5.005 1.00 87.19 99 VAL A O 1
ATOM 800 N N . GLU A 1 100 ? -11.386 5.878 -4.828 1.00 88.56 100 GLU A N 1
ATOM 801 C CA . GLU A 1 100 ? -11.664 5.875 -6.268 1.00 88.56 100 GLU A CA 1
ATOM 802 C C . GLU A 1 100 ? -10.783 6.877 -7.028 1.00 88.56 100 GLU A C 1
ATOM 804 O O . GLU A 1 100 ? -10.327 6.568 -8.132 1.00 88.56 100 GLU A O 1
ATOM 809 N N . ALA A 1 101 ? -10.476 8.038 -6.436 1.00 85.81 101 ALA A N 1
ATOM 810 C CA . ALA A 1 101 ? -9.537 8.997 -7.015 1.00 85.81 101 ALA A CA 1
ATOM 811 C C . ALA A 1 101 ? -8.146 8.374 -7.198 1.00 85.81 101 ALA A C 1
ATOM 813 O O . ALA A 1 101 ? -7.582 8.482 -8.292 1.00 85.81 101 ALA A O 1
ATOM 814 N N . PHE A 1 102 ? -7.650 7.622 -6.205 1.00 88.38 102 PHE A N 1
ATOM 815 C CA . PHE A 1 102 ? -6.401 6.871 -6.354 1.00 88.38 102 PHE A CA 1
ATOM 816 C C . PHE A 1 102 ? -6.465 5.837 -7.477 1.00 88.38 102 PHE A C 1
ATOM 818 O O . PHE A 1 102 ? -5.563 5.746 -8.309 1.00 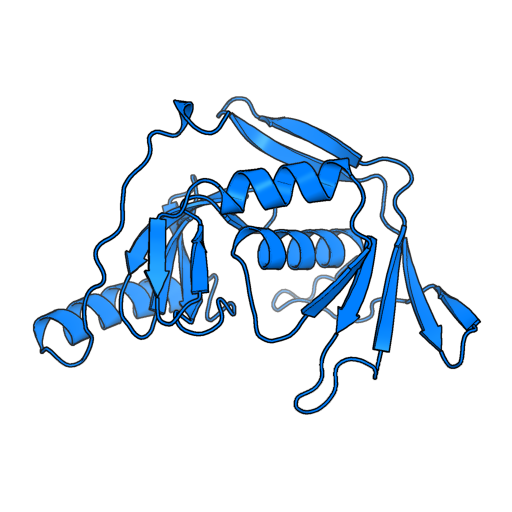88.38 102 PHE A O 1
ATOM 825 N N . HIS A 1 103 ? -7.558 5.081 -7.550 1.00 90.44 103 HIS A N 1
ATOM 826 C CA . HIS A 1 103 ? -7.698 3.994 -8.522 1.00 90.44 103 HIS A CA 1
ATOM 827 C C . HIS A 1 103 ? -7.908 4.478 -9.959 1.00 90.44 103 HIS A C 1
ATOM 829 O O . HIS A 1 103 ? -7.605 3.740 -10.900 1.00 90.44 103 HIS A O 1
ATOM 835 N N . SER A 1 104 ? -8.412 5.701 -10.141 1.00 88.75 104 SER A N 1
ATOM 836 C CA . SER A 1 104 ? -8.647 6.296 -11.462 1.00 88.75 104 SER A CA 1
ATOM 837 C C . SER A 1 104 ? -7.360 6.606 -12.237 1.00 88.75 104 SER A C 1
ATOM 839 O O . SER A 1 104 ? -7.372 6.618 -13.468 1.00 88.75 104 SER A O 1
ATOM 841 N N . HIS A 1 105 ? -6.238 6.765 -11.535 1.00 87.44 105 HIS A N 1
ATOM 842 C CA . HIS A 1 105 ? -4.928 7.069 -12.106 1.00 87.44 105 HIS A CA 1
ATOM 843 C C . HIS A 1 105 ? -3.997 5.866 -11.943 1.00 87.44 105 HIS A C 1
ATOM 845 O O . HIS A 1 105 ? -3.176 5.783 -11.027 1.00 87.44 105 HIS A O 1
ATOM 851 N N . SER A 1 106 ? -4.157 4.897 -12.839 1.00 91.81 106 SER A N 1
ATOM 852 C CA . SER A 1 106 ? -3.349 3.678 -12.860 1.00 91.81 106 SER A CA 1
ATOM 853 C C . SER A 1 106 ? -1.932 3.952 -13.366 1.00 91.81 106 SER A C 1
ATOM 855 O O . SER A 1 106 ? -1.755 4.430 -14.485 1.00 91.81 106 SER A O 1
ATOM 857 N N . ALA A 1 107 ? -0.917 3.579 -12.586 1.00 93.69 107 ALA A N 1
ATOM 858 C CA . ALA A 1 107 ? 0.467 3.532 -13.051 1.00 93.69 107 ALA A CA 1
ATOM 859 C C . ALA A 1 107 ? 0.665 2.396 -14.059 1.00 93.69 107 ALA A C 1
ATOM 861 O O . ALA A 1 107 ? 1.291 2.582 -15.104 1.0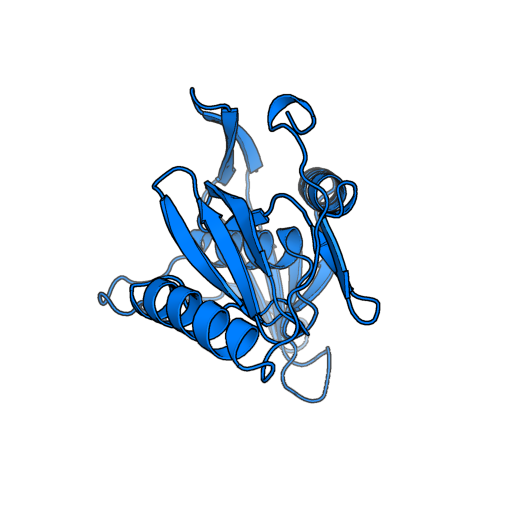0 93.69 107 ALA A O 1
ATOM 862 N N . LEU A 1 108 ? 0.138 1.213 -13.731 1.00 94.94 108 LEU A N 1
ATOM 863 C CA . LEU A 1 108 ? 0.166 0.031 -14.581 1.00 94.94 108 LEU A CA 1
ATOM 864 C C . LEU A 1 108 ? -0.908 -0.980 -14.156 1.00 94.94 108 LEU A C 1
ATOM 866 O O . LEU A 1 108 ? -1.477 -0.911 -13.068 1.00 94.94 108 LEU A O 1
ATOM 870 N N . THR A 1 109 ? -1.166 -1.962 -15.016 1.00 94.75 109 THR A N 1
ATOM 871 C CA . THR A 1 109 ? -1.985 -3.131 -14.674 1.00 94.75 109 THR A CA 1
ATOM 872 C C . THR A 1 109 ? -1.126 -4.384 -14.749 1.00 94.75 109 THR A C 1
ATOM 874 O O . THR A 1 109 ? -0.494 -4.634 -15.775 1.00 94.75 109 THR A O 1
ATOM 877 N N . TRP A 1 110 ? -1.114 -5.174 -13.677 1.00 94.00 110 TRP A N 1
ATOM 878 C CA . TRP A 1 110 ? -0.368 -6.429 -13.592 1.00 94.00 110 TRP A CA 1
ATOM 879 C C . TRP A 1 110 ? -1.304 -7.563 -13.195 1.00 94.00 110 TRP A C 1
ATOM 881 O O . TRP A 1 110 ? -1.982 -7.470 -12.178 1.00 94.00 110 TRP A O 1
ATOM 891 N N . GLU A 1 111 ? -1.382 -8.610 -14.020 1.00 93.38 111 GLU A N 1
ATOM 892 C CA . GLU A 1 111 ? -2.210 -9.804 -13.764 1.00 93.38 111 GLU A CA 1
ATOM 893 C C . GLU A 1 111 ? -3.662 -9.498 -13.330 1.00 93.38 111 GLU A C 1
ATOM 895 O O . GLU A 1 111 ? -4.269 -10.205 -12.533 1.00 93.38 111 GLU A O 1
ATOM 900 N N . GLY A 1 112 ? -4.247 -8.430 -13.884 1.00 89.50 112 GLY A N 1
ATOM 901 C CA . GLY A 1 112 ? -5.617 -7.997 -13.585 1.00 89.50 112 GLY A CA 1
ATOM 902 C C . GLY A 1 112 ? -5.757 -7.075 -12.369 1.00 89.50 112 GLY A C 1
ATOM 903 O O . GLY A 1 112 ? -6.840 -6.531 -12.155 1.00 89.50 112 GLY A O 1
ATOM 904 N N . ARG A 1 113 ? -4.681 -6.830 -11.614 1.00 92.25 113 ARG A N 1
ATOM 905 C CA . ARG A 1 113 ? -4.629 -5.814 -10.561 1.00 92.25 113 ARG A CA 1
ATOM 906 C C . ARG A 1 113 ? -4.264 -4.456 -11.159 1.00 92.25 113 ARG A C 1
ATOM 908 O O . ARG A 1 113 ? -3.217 -4.298 -11.784 1.00 92.25 113 ARG A O 1
ATOM 915 N N . ASN A 1 114 ? -5.132 -3.471 -10.946 1.00 93.75 114 ASN A N 1
ATOM 916 C CA . ASN A 1 114 ? -4.827 -2.067 -11.211 1.00 93.75 114 ASN A CA 1
ATOM 917 C C . ASN A 1 114 ? -3.906 -1.549 -10.096 1.00 93.75 114 ASN A C 1
ATOM 919 O O . ASN A 1 114 ? -4.290 -1.616 -8.927 1.00 93.75 114 ASN A O 1
ATOM 923 N N . ILE A 1 115 ? -2.719 -1.065 -10.463 1.00 95.94 115 ILE A N 1
ATOM 924 C CA . ILE A 1 115 ? -1.721 -0.504 -9.553 1.00 95.94 115 ILE A CA 1
ATOM 925 C C . ILE A 1 115 ? -1.795 1.029 -9.637 1.00 95.94 115 ILE A C 1
ATOM 927 O O . ILE A 1 115 ? -1.457 1.592 -10.683 1.00 95.94 115 ILE A O 1
ATOM 931 N N . PRO A 1 116 ? -2.237 1.711 -8.568 1.00 94.44 116 PRO A N 1
ATOM 932 C CA . PRO A 1 116 ? -2.378 3.169 -8.532 1.00 94.44 116 PRO A CA 1
ATOM 933 C C . PRO A 1 116 ? -1.041 3.908 -8.626 1.00 94.44 116 PRO A C 1
ATOM 935 O O . PRO A 1 116 ? -0.029 3.441 -8.102 1.00 94.44 116 PRO A O 1
ATOM 938 N N . TYR A 1 117 ? -1.029 5.072 -9.278 1.00 93.38 117 TYR A N 1
ATOM 939 C CA . TYR A 1 117 ? 0.177 5.898 -9.383 1.00 93.38 117 TYR A CA 1
ATOM 940 C C . TYR A 1 117 ? 0.499 6.682 -8.123 1.00 93.38 117 TYR A C 1
ATOM 942 O O . TYR A 1 117 ? 1.665 6.832 -7.801 1.00 93.38 117 TYR A O 1
ATOM 950 N N . PHE A 1 118 ? -0.490 7.145 -7.375 1.00 91.00 118 PHE A N 1
ATOM 951 C CA . PHE A 1 118 ? -0.230 7.589 -6.013 1.00 91.00 118 PHE A CA 1
ATOM 952 C C . PHE A 1 118 ? -0.830 6.585 -5.046 1.00 91.00 118 PHE A C 1
ATOM 954 O O . PHE A 1 118 ? -1.833 5.936 -5.347 1.00 91.00 118 PHE A O 1
ATOM 961 N N . ILE A 1 119 ? -0.201 6.459 -3.887 1.00 92.44 119 ILE A N 1
ATOM 962 C CA . ILE A 1 119 ? -0.726 5.700 -2.757 1.00 92.44 119 ILE A CA 1
ATOM 963 C C . ILE A 1 119 ? -0.613 6.549 -1.499 1.00 92.44 119 ILE A C 1
ATOM 965 O O . ILE A 1 119 ? 0.215 7.457 -1.431 1.00 92.44 119 ILE A O 1
ATOM 969 N N . LEU A 1 120 ? -1.428 6.225 -0.503 1.00 89.50 120 LEU A N 1
ATOM 970 C CA . LEU A 1 120 ? -1.263 6.709 0.858 1.00 89.50 120 LEU A CA 1
ATOM 971 C C . LEU A 1 120 ? -0.438 5.705 1.652 1.00 89.50 120 LEU A C 1
ATOM 973 O O . LEU A 1 120 ? -0.710 4.502 1.613 1.00 89.50 120 LEU A O 1
ATOM 977 N N . PHE A 1 121 ? 0.520 6.197 2.421 1.00 88.75 121 PHE A N 1
ATOM 978 C CA . PHE A 1 121 ? 1.270 5.424 3.396 1.00 88.75 121 PHE A CA 1
ATOM 979 C C . PHE A 1 121 ? 1.557 6.294 4.616 1.00 88.75 121 PHE A C 1
ATOM 981 O O . PHE A 1 121 ? 2.136 7.365 4.486 1.00 88.75 121 PHE A O 1
ATOM 988 N N . ASP A 1 122 ? 1.083 5.853 5.781 1.00 79.19 122 ASP A N 1
ATOM 989 C CA . ASP A 1 122 ? 1.195 6.579 7.055 1.00 79.19 122 ASP A CA 1
ATOM 990 C C . ASP A 1 122 ? 0.795 8.071 6.985 1.00 79.19 122 ASP A C 1
ATOM 992 O O . ASP A 1 122 ? 1.437 8.951 7.544 1.00 79.19 122 ASP A O 1
ATOM 996 N N . GLY A 1 123 ? -0.268 8.376 6.230 1.00 74.25 123 GLY A N 1
ATOM 997 C CA . GLY A 1 123 ? -0.749 9.751 6.038 1.00 74.25 123 GLY A CA 1
ATOM 998 C C . GLY A 1 123 ? 0.018 10.576 4.998 1.00 74.25 123 GLY A C 1
ATOM 999 O O . GLY A 1 123 ? -0.371 11.710 4.737 1.00 74.25 123 GLY A O 1
ATOM 1000 N N . TYR A 1 124 ? 1.046 10.014 4.361 1.00 78.88 124 TYR A N 1
ATOM 1001 C CA . TYR A 1 124 ? 1.804 10.649 3.284 1.00 78.88 124 TYR A CA 1
ATOM 1002 C C . TYR A 1 124 ? 1.467 10.049 1.924 1.00 78.88 124 TYR A C 1
ATOM 1004 O O . TYR A 1 124 ? 1.052 8.895 1.814 1.00 78.88 124 TYR A O 1
ATOM 1012 N N . MET A 1 125 ? 1.673 10.835 0.867 1.00 85.75 125 MET A N 1
ATOM 1013 C CA . MET A 1 125 ? 1.607 10.333 -0.500 1.00 85.75 125 MET A CA 1
ATOM 1014 C C . MET A 1 125 ? 2.957 9.755 -0.922 1.00 85.75 125 MET A C 1
ATOM 1016 O O . MET A 1 125 ? 4.007 10.322 -0.624 1.00 85.75 125 MET A O 1
ATOM 1020 N N . ALA A 1 126 ? 2.914 8.652 -1.661 1.00 91.06 126 ALA A N 1
ATOM 1021 C CA . ALA A 1 126 ? 4.085 8.070 -2.305 1.00 91.06 126 ALA A CA 1
ATOM 1022 C C . ALA A 1 126 ? 3.795 7.769 -3.780 1.00 91.06 126 ALA A C 1
ATOM 1024 O O . ALA A 1 126 ? 2.645 7.501 -4.150 1.00 91.06 126 ALA A O 1
ATOM 1025 N N . ALA A 1 127 ? 4.835 7.804 -4.617 1.00 92.62 127 ALA A N 1
ATOM 1026 C CA . ALA A 1 127 ? 4.755 7.561 -6.061 1.00 92.62 127 ALA A CA 1
ATOM 1027 C C . ALA A 1 127 ? 5.758 6.477 -6.516 1.00 92.62 127 ALA A C 1
ATOM 1029 O O . ALA A 1 127 ? 6.796 6.315 -5.878 1.00 92.62 127 ALA A O 1
ATOM 1030 N N . PRO A 1 128 ? 5.491 5.729 -7.606 1.00 95.19 128 PRO A N 1
ATOM 1031 C CA . PRO A 1 128 ? 6.359 4.665 -8.083 1.00 95.19 128 PRO A CA 1
ATOM 1032 C C . PRO A 1 128 ? 7.758 5.168 -8.449 1.00 95.19 128 PRO A C 1
ATOM 1034 O O . PRO A 1 128 ? 7.921 6.016 -9.331 1.00 95.19 128 PRO A O 1
ATOM 1037 N N . ALA A 1 129 ? 8.767 4.564 -7.832 1.00 96.12 129 ALA A N 1
ATOM 1038 C CA . ALA A 1 129 ? 10.178 4.751 -8.151 1.00 96.12 129 ALA A CA 1
ATOM 1039 C C . ALA A 1 129 ? 10.699 3.625 -9.059 1.00 96.12 129 ALA A C 1
ATOM 1041 O O . ALA A 1 129 ? 11.430 3.875 -10.021 1.00 96.12 129 ALA A O 1
ATOM 1042 N N . PHE A 1 130 ? 10.287 2.382 -8.794 1.00 97.69 130 PHE A N 1
ATOM 1043 C CA . PHE A 1 130 ? 10.688 1.201 -9.560 1.00 97.69 130 PHE A CA 1
ATOM 1044 C C . PHE A 1 130 ? 9.640 0.091 -9.437 1.00 97.69 130 PHE A C 1
ATOM 1046 O O . PHE A 1 130 ? 8.924 0.007 -8.443 1.00 97.69 130 PHE A O 1
ATOM 1053 N N . ALA A 1 131 ? 9.529 -0.766 -10.448 1.00 97.94 131 ALA A N 1
ATOM 1054 C CA . ALA A 1 131 ? 8.569 -1.863 -10.438 1.00 97.94 131 ALA A CA 1
ATOM 1055 C C . ALA A 1 131 ? 9.120 -3.075 -11.185 1.00 97.94 131 ALA A C 1
ATOM 1057 O O . ALA A 1 131 ? 9.659 -2.953 -12.289 1.00 97.94 131 ALA A O 1
ATOM 1058 N N . THR A 1 132 ? 8.923 -4.251 -10.605 1.00 98.25 132 THR A N 1
ATOM 1059 C CA . THR A 1 132 ? 9.220 -5.548 -11.207 1.00 98.25 132 THR A CA 1
ATOM 1060 C C . THR A 1 132 ? 8.012 -6.471 -11.086 1.00 98.25 132 THR A C 1
ATOM 1062 O O . THR A 1 132 ? 7.024 -6.172 -10.411 1.00 98.25 132 THR A O 1
ATOM 1065 N N . ASN A 1 133 ? 8.067 -7.625 -11.745 1.00 97.62 133 ASN A N 1
ATOM 1066 C CA . ASN A 1 133 ? 7.048 -8.663 -11.600 1.00 97.62 133 ASN A CA 1
ATOM 1067 C C . ASN A 1 133 ? 6.958 -9.242 -10.173 1.00 97.62 133 ASN A C 1
ATOM 1069 O O . ASN A 1 133 ? 5.986 -9.933 -9.882 1.00 97.62 133 ASN A O 1
ATOM 1073 N N . GLN A 1 134 ? 7.948 -8.992 -9.307 1.00 97.25 134 GLN A N 1
ATOM 1074 C CA . GLN A 1 134 ? 7.952 -9.434 -7.909 1.00 97.25 134 GLN A CA 1
ATOM 1075 C C . GLN A 1 134 ? 7.568 -8.302 -6.953 1.00 97.25 134 GLN A C 1
ATOM 1077 O O . GLN A 1 134 ? 6.702 -8.498 -6.094 1.00 97.25 134 GLN A O 1
ATOM 1082 N N . PHE A 1 135 ? 8.172 -7.121 -7.125 1.00 98.25 135 PHE A N 1
ATOM 1083 C CA . PHE A 1 135 ? 8.063 -6.025 -6.167 1.00 98.25 135 PHE A CA 1
ATOM 1084 C C . PHE A 1 135 ? 7.722 -4.676 -6.803 1.00 98.25 135 PHE A C 1
ATOM 1086 O O . PHE A 1 135 ? 8.116 -4.359 -7.925 1.00 98.25 135 PHE A O 1
ATOM 1093 N N . LEU A 1 136 ? 7.014 -3.851 -6.037 1.00 98.00 136 LEU A N 1
ATOM 1094 C CA . LEU A 1 136 ? 6.746 -2.450 -6.332 1.00 98.00 136 LEU A CA 1
ATOM 1095 C C . LEU A 1 136 ? 7.480 -1.595 -5.314 1.00 98.00 136 LEU A C 1
ATOM 1097 O O . LEU A 1 136 ? 7.381 -1.847 -4.113 1.00 98.00 136 LEU A O 1
ATOM 1101 N N . TYR A 1 137 ? 8.145 -0.558 -5.801 1.00 98.12 137 TYR A N 1
ATOM 1102 C CA . TYR A 1 137 ? 8.846 0.407 -4.977 1.00 98.12 137 TYR A CA 1
ATOM 1103 C C . TYR A 1 137 ? 8.229 1.778 -5.162 1.00 98.12 137 TYR A C 1
ATOM 1105 O O . TYR A 1 137 ? 8.195 2.300 -6.280 1.00 98.12 137 TYR A O 1
ATOM 1113 N N . TYR A 1 138 ? 7.751 2.347 -4.064 1.00 97.00 138 TYR A N 1
ATOM 1114 C CA . TYR A 1 138 ? 7.252 3.713 -4.013 1.00 97.00 138 TYR A CA 1
ATOM 1115 C C . TYR A 1 138 ? 8.206 4.562 -3.187 1.00 97.00 138 TYR A C 1
ATOM 1117 O O . TYR A 1 138 ? 8.775 4.075 -2.219 1.00 97.00 138 TYR A O 1
ATOM 1125 N N . GLU A 1 139 ? 8.358 5.821 -3.561 1.00 94.38 139 GLU A N 1
ATOM 1126 C CA . GLU A 1 139 ? 9.128 6.812 -2.818 1.00 94.38 139 GLU A CA 1
ATOM 1127 C C . GLU A 1 139 ? 8.158 7.857 -2.267 1.00 94.38 139 GLU A C 1
ATOM 1129 O O . GLU A 1 139 ? 7.276 8.340 -2.992 1.00 94.38 139 GLU A O 1
ATOM 1134 N N . ASN A 1 140 ? 8.268 8.151 -0.973 1.00 88.31 140 ASN A N 1
ATOM 1135 C CA . ASN A 1 140 ? 7.516 9.236 -0.346 1.00 88.31 140 ASN A CA 1
ATOM 1136 C C . ASN A 1 140 ? 8.248 10.579 -0.535 1.00 88.31 140 ASN A C 1
ATOM 1138 O O . ASN A 1 140 ? 9.347 10.655 -1.077 1.00 88.31 140 ASN A O 1
ATOM 1142 N N . GLU A 1 141 ? 7.658 11.670 -0.058 1.00 81.50 141 GLU A N 1
ATOM 1143 C CA . GLU A 1 141 ? 8.268 13.000 -0.204 1.00 81.50 141 GLU A CA 1
ATOM 1144 C C . GLU A 1 141 ? 9.547 13.220 0.610 1.00 81.50 141 GLU A C 1
ATOM 1146 O O . GLU A 1 141 ? 10.300 14.158 0.344 1.00 81.50 141 GLU A O 1
ATOM 1151 N N . MET A 1 142 ? 9.783 12.376 1.612 1.00 84.06 142 MET A N 1
ATOM 1152 C CA . MET A 1 142 ? 10.986 12.402 2.439 1.00 84.06 142 MET A CA 1
ATOM 1153 C C . MET A 1 142 ? 12.144 11.628 1.789 1.00 84.06 142 MET A C 1
ATOM 1155 O O . MET A 1 142 ? 13.271 11.717 2.274 1.00 84.06 142 MET A O 1
ATOM 1159 N N . GLY A 1 143 ? 11.889 10.942 0.669 1.00 87.25 143 GLY A N 1
ATOM 1160 C CA . GLY A 1 143 ? 12.856 10.100 -0.032 1.00 87.25 143 GLY A CA 1
ATOM 1161 C C . GLY A 1 143 ? 12.925 8.668 0.499 1.00 87.25 143 GLY A C 1
ATOM 1162 O O . GLY A 1 143 ? 13.798 7.913 0.078 1.00 87.25 143 GLY A O 1
ATOM 1163 N N . ASP A 1 144 ? 12.027 8.278 1.409 1.00 91.88 144 ASP A N 1
ATOM 1164 C CA . ASP A 1 144 ? 12.002 6.913 1.929 1.00 91.88 144 ASP A CA 1
ATOM 1165 C C . ASP A 1 144 ? 11.396 5.970 0.889 1.00 91.88 144 ASP A C 1
ATOM 1167 O O . ASP A 1 144 ? 10.333 6.240 0.310 1.00 91.88 144 ASP A O 1
ATOM 1171 N N . ILE A 1 145 ? 12.052 4.826 0.695 1.00 96.56 145 ILE A N 1
ATOM 1172 C CA . ILE A 1 145 ? 11.580 3.767 -0.190 1.00 96.56 145 ILE A CA 1
ATOM 1173 C C . ILE A 1 145 ? 10.658 2.815 0.571 1.00 96.56 145 ILE A C 1
ATOM 1175 O O . ILE A 1 145 ? 10.987 2.289 1.630 1.00 96.56 145 ILE A O 1
ATOM 1179 N N . LEU A 1 146 ? 9.506 2.545 -0.029 1.00 97.25 146 LEU A N 1
ATOM 1180 C CA . LEU A 1 146 ? 8.503 1.595 0.426 1.00 97.25 146 LEU A CA 1
ATOM 1181 C C . LEU A 1 146 ? 8.465 0.413 -0.536 1.00 97.25 146 LEU A C 1
ATOM 1183 O O . LEU A 1 146 ? 8.383 0.604 -1.750 1.00 97.25 146 LEU A O 1
ATOM 1187 N N . MET A 1 147 ? 8.479 -0.805 -0.003 1.00 98.00 147 MET A N 1
ATOM 1188 C CA . MET A 1 147 ? 8.509 -2.042 -0.778 1.00 98.00 147 MET A CA 1
ATOM 1189 C C . MET A 1 147 ? 7.213 -2.831 -0.598 1.00 98.00 147 MET A C 1
ATOM 1191 O O . MET A 1 147 ? 6.843 -3.212 0.516 1.00 98.00 147 MET A O 1
ATOM 1195 N N . PHE A 1 148 ? 6.555 -3.147 -1.711 1.00 97.19 148 PHE A N 1
ATOM 1196 C CA . PHE A 1 148 ? 5.304 -3.904 -1.749 1.00 97.19 148 PHE A CA 1
ATOM 1197 C C . PHE A 1 148 ? 5.394 -5.099 -2.695 1.00 97.19 148 PHE A C 1
ATOM 1199 O O . PHE A 1 148 ? 6.172 -5.101 -3.646 1.00 97.19 148 PHE A O 1
ATOM 1206 N N . GLY A 1 149 ? 4.550 -6.105 -2.475 1.00 96.69 149 GLY A N 1
ATOM 1207 C CA . GLY A 1 149 ? 4.366 -7.204 -3.417 1.00 96.69 149 GLY A CA 1
ATOM 1208 C C . GLY A 1 149 ? 3.616 -6.746 -4.669 1.00 96.69 149 GLY A C 1
ATOM 1209 O O . GLY A 1 149 ? 2.559 -6.113 -4.581 1.00 96.69 149 GLY A O 1
ATOM 1210 N N . THR A 1 150 ? 4.115 -7.097 -5.856 1.00 96.38 150 THR A N 1
ATOM 1211 C CA . THR A 1 150 ? 3.434 -6.765 -7.120 1.00 96.38 150 THR A CA 1
ATOM 1212 C C . THR A 1 150 ? 2.104 -7.503 -7.263 1.00 96.38 150 THR A C 1
ATOM 1214 O O . THR A 1 150 ? 1.116 -6.917 -7.713 1.00 96.38 150 THR A O 1
ATOM 1217 N N . ALA A 1 151 ? 2.053 -8.766 -6.831 1.00 93.94 151 ALA A N 1
ATOM 1218 C CA . ALA A 1 151 ? 0.890 -9.633 -7.001 1.00 93.94 151 ALA A CA 1
ATOM 1219 C C . ALA A 1 151 ? -0.347 -9.150 -6.226 1.00 93.94 151 ALA A C 1
ATOM 1221 O O . ALA A 1 151 ? -1.447 -9.122 -6.774 1.00 93.94 151 ALA A O 1
ATOM 1222 N N . ASP A 1 152 ? -0.177 -8.755 -4.964 1.00 93.00 152 ASP A N 1
ATOM 1223 C CA . ASP A 1 152 ? -1.290 -8.492 -4.048 1.00 93.00 152 ASP A CA 1
ATOM 1224 C C . ASP A 1 152 ? -1.261 -7.106 -3.399 1.00 93.00 152 ASP A C 1
ATOM 1226 O O . ASP A 1 152 ? -2.258 -6.720 -2.793 1.00 93.00 152 ASP A O 1
ATOM 1230 N N . GLY A 1 153 ? -0.172 -6.344 -3.545 1.00 93.94 153 GLY A N 1
ATOM 1231 C CA . GLY A 1 153 ? -0.008 -5.029 -2.929 1.00 93.94 153 GLY A CA 1
ATOM 1232 C C . GLY A 1 153 ? 0.320 -5.060 -1.442 1.00 93.94 153 GLY A C 1
ATOM 1233 O O . GLY A 1 153 ? 0.238 -4.010 -0.804 1.00 93.94 153 GLY A O 1
ATOM 1234 N N . ALA A 1 154 ? 0.657 -6.223 -0.879 1.00 93.44 154 ALA A N 1
ATOM 1235 C CA . ALA A 1 154 ? 1.010 -6.333 0.529 1.00 93.44 154 ALA A CA 1
ATOM 1236 C C . ALA A 1 154 ? 2.309 -5.572 0.828 1.00 93.44 154 ALA A C 1
ATOM 1238 O O . ALA A 1 154 ? 3.250 -5.601 0.033 1.00 93.44 154 ALA A O 1
ATOM 1239 N N . LEU A 1 155 ? 2.368 -4.907 1.984 1.00 94.19 155 LEU A N 1
ATOM 1240 C CA . LEU A 1 155 ? 3.599 -4.289 2.476 1.00 94.19 155 LEU A CA 1
ATOM 1241 C C . LEU A 1 155 ? 4.636 -5.378 2.783 1.00 94.19 155 LEU A C 1
ATOM 1243 O O . LEU A 1 155 ? 4.363 -6.290 3.563 1.00 94.19 155 LEU A O 1
ATOM 1247 N N . ILE A 1 156 ? 5.816 -5.268 2.173 1.00 95.50 156 ILE A N 1
ATOM 1248 C CA . ILE A 1 156 ? 6.961 -6.156 2.414 1.00 95.50 156 ILE A CA 1
ATOM 1249 C C . ILE A 1 156 ? 7.940 -5.499 3.386 1.00 95.50 156 ILE A C 1
ATOM 1251 O O . ILE A 1 156 ? 8.417 -6.155 4.311 1.00 95.50 156 ILE A O 1
ATOM 1255 N N . SER A 1 157 ? 8.239 -4.214 3.181 1.00 94.75 157 SER A N 1
ATOM 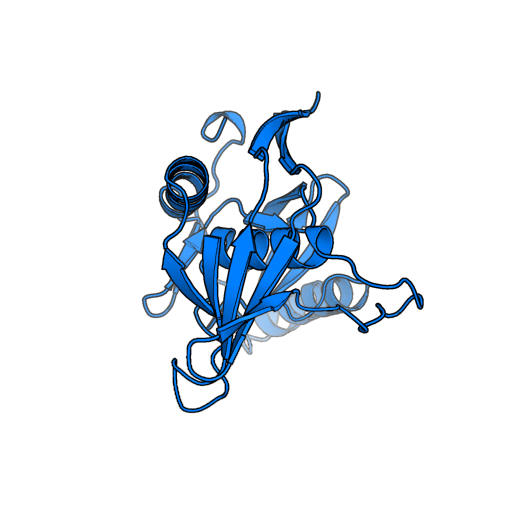1256 C CA . SER A 1 157 ? 9.114 -3.431 4.053 1.00 94.75 157 SER A CA 1
ATOM 1257 C C . SER A 1 157 ? 8.889 -1.931 3.859 1.00 94.75 157 SER A C 1
ATOM 1259 O O . SER A 1 157 ? 8.634 -1.471 2.748 1.00 94.75 157 SER A O 1
ATOM 1261 N N . ASP A 1 158 ? 9.000 -1.187 4.951 1.00 92.94 158 ASP A N 1
ATOM 1262 C CA . ASP A 1 158 ? 8.896 0.271 5.076 1.00 92.94 158 ASP A CA 1
ATOM 1263 C C . ASP A 1 158 ? 10.100 0.867 5.833 1.00 92.94 158 ASP A C 1
ATOM 1265 O O . ASP A 1 158 ? 10.006 1.917 6.463 1.00 92.94 158 ASP A O 1
ATOM 1269 N N . ASN A 1 159 ? 11.232 0.162 5.833 1.00 91.88 159 ASN A N 1
ATOM 1270 C CA . ASN A 1 159 ? 12.454 0.553 6.536 1.00 91.88 159 ASN A CA 1
ATOM 1271 C C . ASN A 1 159 ? 13.689 0.282 5.659 1.00 91.88 159 ASN A C 1
ATOM 1273 O O . ASN A 1 159 ? 13.558 0.045 4.464 1.00 91.88 159 ASN A O 1
ATOM 1277 N N . GLU A 1 160 ? 14.891 0.263 6.241 1.00 93.38 160 GLU A N 1
ATOM 1278 C CA . GLU A 1 160 ? 16.156 0.029 5.519 1.00 93.38 160 GLU A CA 1
ATOM 1279 C C . GLU A 1 160 ? 16.145 -1.241 4.637 1.00 93.38 160 GLU A C 1
ATOM 1281 O O . GLU A 1 160 ? 16.810 -1.298 3.602 1.00 93.38 160 GLU A O 1
ATOM 1286 N N . PHE A 1 161 ? 15.345 -2.261 4.975 1.00 95.62 161 PHE A N 1
ATOM 1287 C CA . PHE A 1 161 ? 15.214 -3.449 4.128 1.00 95.62 161 PHE A CA 1
ATOM 1288 C C . PHE A 1 161 ? 14.533 -3.167 2.779 1.00 95.62 161 PHE A C 1
ATOM 1290 O O . PHE A 1 161 ? 14.775 -3.909 1.825 1.00 95.62 161 PHE A O 1
ATOM 1297 N N . ALA A 1 162 ? 13.727 -2.111 2.666 1.00 97.06 162 ALA A N 1
ATOM 1298 C CA . ALA A 1 162 ? 13.120 -1.683 1.412 1.00 97.06 162 ALA A CA 1
ATOM 1299 C C . ALA A 1 162 ? 14.167 -1.103 0.451 1.00 97.06 162 ALA A C 1
ATOM 1301 O O . ALA A 1 162 ? 14.146 -1.439 -0.732 1.00 97.06 162 ALA A O 1
ATOM 1302 N N . GLU A 1 163 ? 15.121 -0.315 0.954 1.00 96.75 163 GLU A N 1
ATOM 1303 C CA . GLU A 1 163 ? 16.245 0.217 0.169 1.00 96.75 163 GLU A CA 1
ATOM 1304 C C . GLU A 1 163 ? 17.173 -0.906 -0.306 1.00 96.75 163 GLU A C 1
ATOM 1306 O O . GLU A 1 163 ? 17.480 -1.008 -1.494 1.00 96.75 163 GLU A O 1
ATOM 1311 N N . ILE A 1 164 ? 17.533 -1.826 0.596 1.00 97.62 164 ILE A N 1
ATOM 1312 C CA . ILE A 1 164 ? 18.310 -3.025 0.241 1.00 97.62 164 ILE A CA 1
ATOM 1313 C C . ILE A 1 164 ? 17.566 -3.844 -0.824 1.00 97.62 164 ILE A C 1
ATOM 1315 O O . ILE A 1 164 ? 18.165 -4.327 -1.787 1.00 97.62 164 ILE A O 1
ATOM 1319 N N . GLY A 1 165 ? 16.250 -4.004 -0.664 1.00 97.81 165 GLY A N 1
ATOM 1320 C CA . GLY A 1 165 ? 15.398 -4.679 -1.635 1.00 97.81 165 GLY A CA 1
ATOM 1321 C C . GLY A 1 165 ? 15.394 -3.975 -2.992 1.00 97.81 165 GLY A C 1
ATOM 1322 O O . GLY A 1 165 ? 15.478 -4.645 -4.017 1.00 97.81 165 GLY A O 1
ATOM 1323 N N . PHE A 1 166 ? 15.326 -2.645 -3.008 1.00 97.81 166 PHE A N 1
ATOM 1324 C CA . PHE A 1 166 ? 15.329 -1.828 -4.220 1.00 97.81 166 PHE A CA 1
ATOM 1325 C C . PHE A 1 166 ? 16.602 -2.044 -5.037 1.00 97.81 166 PHE A C 1
ATOM 1327 O O . PHE A 1 166 ? 16.524 -2.408 -6.213 1.00 97.81 166 PHE A O 1
ATOM 1334 N N . GLU A 1 167 ? 17.768 -1.900 -4.401 1.00 97.62 167 GLU A N 1
ATOM 1335 C CA . GLU A 1 167 ? 19.062 -2.166 -5.038 1.00 97.62 167 GLU A CA 1
ATOM 1336 C C . GLU A 1 167 ? 19.130 -3.611 -5.539 1.00 97.62 167 GLU A C 1
ATOM 1338 O O . GLU A 1 167 ? 19.535 -3.874 -6.676 1.00 97.62 167 GLU A O 1
ATOM 1343 N N . LYS A 1 168 ? 18.649 -4.563 -4.729 1.00 98.06 168 LYS A N 1
ATOM 1344 C CA . LYS A 1 168 ? 18.692 -5.974 -5.101 1.00 98.06 168 LYS A CA 1
ATOM 1345 C C . LYS A 1 168 ? 17.833 -6.295 -6.320 1.00 98.06 168 LYS A C 1
ATOM 1347 O O . LYS A 1 168 ? 18.277 -7.042 -7.193 1.00 98.06 168 LYS A O 1
ATOM 1352 N N . SER A 1 169 ? 16.641 -5.721 -6.411 1.00 98.06 169 SER A N 1
ATOM 1353 C CA . SER A 1 169 ? 15.745 -5.902 -7.555 1.00 98.06 169 SER A CA 1
ATOM 1354 C C . SER A 1 169 ? 16.325 -5.299 -8.834 1.00 98.06 169 SER A C 1
ATOM 1356 O O . SER A 1 169 ? 16.122 -5.850 -9.919 1.00 98.06 169 SER A O 1
ATOM 1358 N N . GLN A 1 170 ? 17.101 -4.213 -8.741 1.00 98.06 170 GLN A N 1
ATOM 1359 C CA . GLN A 1 170 ? 17.827 -3.662 -9.890 1.00 98.06 170 GLN A CA 1
ATOM 1360 C C . GLN A 1 170 ? 18.911 -4.623 -10.395 1.00 98.06 170 GLN A C 1
ATOM 1362 O O . GLN A 1 170 ? 18.988 -4.870 -11.601 1.00 98.06 170 GLN A O 1
ATOM 1367 N N . GLU A 1 171 ? 19.704 -5.214 -9.493 1.00 98.00 171 GLU A N 1
ATOM 1368 C CA . GLU A 1 171 ? 20.687 -6.250 -9.848 1.00 98.00 171 GLU A CA 1
ATOM 1369 C C . GLU A 1 171 ? 20.009 -7.463 -10.497 1.00 98.00 171 GLU A C 1
ATOM 1371 O O . GLU A 1 171 ? 20.392 -7.896 -11.584 1.00 98.00 171 GLU A O 1
ATOM 1376 N N . MET A 1 172 ? 18.958 -7.991 -9.861 1.00 97.75 172 MET A N 1
ATOM 1377 C CA . MET A 1 172 ? 18.225 -9.154 -10.365 1.00 97.75 172 MET A CA 1
ATOM 1378 C C . MET A 1 172 ? 17.566 -8.881 -11.719 1.00 97.75 172 MET A C 1
ATOM 1380 O O . MET A 1 172 ? 17.498 -9.776 -12.563 1.00 97.75 172 MET A O 1
ATOM 1384 N N . SER A 1 173 ? 17.119 -7.647 -11.954 1.00 96.88 173 SER A N 1
ATOM 1385 C CA . SER A 1 173 ? 16.592 -7.215 -13.249 1.00 96.88 173 SER A CA 1
ATOM 1386 C C . SER A 1 173 ? 17.676 -7.166 -14.326 1.00 96.88 173 SER A C 1
ATOM 1388 O O . SER A 1 173 ? 17.445 -7.610 -15.451 1.00 96.88 173 SER A O 1
ATOM 1390 N N . ALA A 1 174 ? 18.871 -6.668 -13.997 1.00 96.44 174 ALA A N 1
ATOM 1391 C CA . ALA A 1 174 ? 20.006 -6.641 -14.920 1.00 96.44 174 ALA A CA 1
ATOM 1392 C C . ALA A 1 174 ? 20.477 -8.057 -15.298 1.00 96.44 174 ALA A C 1
ATOM 1394 O O . ALA A 1 174 ? 20.829 -8.306 -16.453 1.00 96.44 174 ALA A O 1
ATOM 1395 N N . ASP A 1 175 ? 20.403 -8.992 -14.349 1.00 97.19 175 ASP A N 1
ATOM 1396 C CA . ASP A 1 175 ? 20.715 -10.410 -14.549 1.00 97.19 175 ASP A CA 1
ATOM 1397 C C . ASP A 1 175 ? 19.576 -11.200 -15.231 1.00 97.19 175 ASP A C 1
ATOM 1399 O O . ASP A 1 175 ? 19.727 -12.391 -15.514 1.00 97.19 175 ASP A O 1
ATOM 1403 N N . GLY A 1 176 ? 18.429 -10.565 -15.502 1.00 95.50 176 GLY A N 1
ATOM 1404 C CA . GLY A 1 176 ? 17.267 -11.180 -16.152 1.00 95.50 176 GLY A CA 1
ATOM 1405 C C . GLY A 1 176 ? 16.464 -12.144 -15.269 1.00 95.50 176 GLY A C 1
ATOM 1406 O O . GLY A 1 176 ? 15.680 -12.936 -15.793 1.00 95.50 176 GLY A O 1
ATOM 1407 N N . GLN A 1 177 ? 16.661 -12.104 -13.949 1.00 96.88 177 GLN A N 1
ATOM 1408 C CA . GLN A 1 177 ? 15.908 -12.898 -12.970 1.00 96.88 177 GLN A CA 1
ATOM 1409 C C . GLN A 1 177 ? 14.568 -12.243 -12.611 1.00 96.88 177 GLN A C 1
ATOM 1411 O O . GLN A 1 177 ? 13.577 -12.943 -12.407 1.00 96.88 177 GLN A O 1
ATOM 1416 N N . GLU A 1 178 ? 14.524 -10.909 -12.594 1.00 97.38 178 GLU A N 1
ATOM 1417 C CA . GLU A 1 178 ? 13.296 -10.125 -12.462 1.00 97.38 178 GLU A CA 1
ATOM 1418 C C . GLU A 1 178 ? 12.972 -9.386 -13.762 1.00 97.38 178 GLU A C 1
ATOM 1420 O O . GLU A 1 178 ? 13.850 -8.980 -14.521 1.00 97.38 178 GLU A O 1
ATOM 1425 N N . THR A 1 179 ? 11.680 -9.230 -14.046 1.00 97.81 179 THR A N 1
ATOM 1426 C CA . THR A 1 179 ? 11.196 -8.483 -15.210 1.00 97.81 179 THR A CA 1
ATOM 1427 C C . THR A 1 179 ? 10.781 -7.090 -14.773 1.00 97.81 179 THR A C 1
ATOM 1429 O O . THR A 1 179 ? 9.816 -6.947 -14.025 1.00 97.81 179 THR A O 1
ATOM 1432 N N . VAL A 1 180 ? 11.475 -6.069 -15.280 1.00 97.94 180 VAL A N 1
ATOM 1433 C CA . VAL A 1 180 ? 11.112 -4.663 -15.058 1.00 97.94 180 VAL A CA 1
ATOM 1434 C C . VAL A 1 180 ? 9.757 -4.368 -15.691 1.00 97.94 180 VAL A C 1
ATOM 1436 O O . VAL A 1 180 ? 9.527 -4.657 -16.868 1.00 97.94 180 VAL A O 1
ATOM 1439 N N . LEU A 1 181 ? 8.874 -3.746 -14.916 1.00 97.50 181 LEU A N 1
ATOM 1440 C CA . LEU A 1 181 ? 7.573 -3.285 -15.374 1.00 97.50 181 LEU A CA 1
ATOM 1441 C C . LEU A 1 181 ? 7.644 -1.793 -15.680 1.00 97.50 181 LEU A C 1
ATOM 1443 O O . LEU A 1 181 ? 8.055 -0.982 -14.854 1.00 97.50 181 LEU A O 1
ATOM 1447 N N . SER A 1 182 ? 7.227 -1.423 -16.888 1.00 95.38 182 SER A N 1
ATOM 1448 C CA . SER A 1 182 ? 7.051 -0.015 -17.240 1.00 95.38 182 SER A CA 1
ATOM 1449 C C . SER A 1 182 ? 5.753 0.512 -16.640 1.00 95.38 182 SER A C 1
ATOM 1451 O O . SER A 1 182 ? 4.737 -0.183 -16.648 1.00 95.38 182 SER A O 1
ATOM 1453 N N . PHE A 1 183 ? 5.780 1.755 -16.173 1.00 94.56 183 PHE A N 1
ATOM 1454 C CA . PHE A 1 183 ? 4.614 2.442 -15.637 1.00 94.56 183 PHE A CA 1
ATOM 1455 C C . PHE A 1 183 ? 4.489 3.852 -16.202 1.00 94.56 183 PHE A C 1
ATOM 1457 O O . PHE A 1 183 ? 5.479 4.494 -16.567 1.00 94.56 183 PHE A O 1
ATOM 1464 N N . THR A 1 184 ? 3.251 4.324 -16.276 1.00 92.19 184 THR A N 1
ATOM 1465 C CA . THR A 1 184 ? 2.926 5.698 -16.649 1.00 92.19 184 THR A CA 1
ATOM 1466 C C . THR A 1 184 ? 3.305 6.631 -15.508 1.00 92.19 184 THR A C 1
ATOM 1468 O O . THR A 1 184 ? 3.047 6.322 -14.347 1.00 92.19 184 THR A O 1
ATOM 1471 N N . LYS A 1 185 ? 3.907 7.774 -15.845 1.00 88.56 185 LYS A N 1
ATOM 1472 C CA . LYS A 1 185 ? 4.183 8.849 -14.892 1.00 88.56 185 LYS A CA 1
ATOM 1473 C C . LYS A 1 185 ? 3.128 9.935 -15.019 1.00 88.56 185 LYS A C 1
ATOM 1475 O O . LYS A 1 185 ? 2.825 10.344 -16.136 1.00 88.56 185 LYS A O 1
ATOM 1480 N N . TYR A 1 186 ? 2.629 10.394 -13.881 1.00 83.00 186 TYR A N 1
ATOM 1481 C CA . TYR A 1 186 ? 1.697 11.511 -13.773 1.00 83.00 186 TYR A CA 1
ATOM 1482 C C . TYR A 1 186 ? 2.364 12.660 -13.024 1.00 83.00 186 TYR A C 1
ATOM 1484 O O . TYR A 1 186 ? 3.205 12.441 -12.142 1.00 83.00 186 TYR A O 1
ATOM 1492 N N . GLU A 1 187 ? 2.000 13.889 -13.378 1.00 71.44 187 GLU A N 1
ATOM 1493 C CA . GLU A 1 187 ? 2.417 15.059 -12.611 1.00 71.44 187 GLU A CA 1
ATOM 1494 C C . GLU A 1 187 ? 1.534 15.195 -11.365 1.00 71.44 187 GLU A C 1
ATOM 1496 O O . GLU A 1 187 ? 0.328 14.970 -11.422 1.00 71.44 187 GLU A O 1
ATOM 1501 N N . LYS A 1 188 ? 2.113 15.600 -10.225 1.00 64.12 188 LYS A N 1
ATOM 1502 C CA . LYS A 1 188 ? 1.366 15.768 -8.960 1.00 64.12 188 LYS A CA 1
ATOM 1503 C C . LYS A 1 188 ? 0.166 16.724 -9.106 1.00 64.12 188 LYS A C 1
ATOM 1505 O O . LYS A 1 188 ? -0.845 16.546 -8.439 1.00 64.12 188 LYS A O 1
ATOM 1510 N N . LEU A 1 189 ? 0.256 17.694 -10.022 1.00 54.53 189 LEU A N 1
ATOM 1511 C CA . LEU A 1 189 ? -0.809 18.653 -10.347 1.00 54.53 189 LEU A CA 1
ATOM 1512 C C . LEU A 1 189 ? -2.057 18.019 -10.983 1.00 54.53 189 LEU A C 1
ATOM 1514 O O . LEU A 1 189 ? -3.103 18.654 -10.994 1.00 54.53 189 LEU A O 1
ATOM 1518 N N . GLU A 1 190 ? -1.970 16.797 -11.513 1.00 51.69 190 GLU A N 1
ATOM 1519 C CA . GLU A 1 190 ? -3.119 16.087 -12.095 1.00 51.69 190 GLU A CA 1
ATOM 1520 C C . GLU A 1 190 ? -3.968 15.366 -11.031 1.00 51.69 190 GLU A C 1
ATOM 1522 O O . GLU A 1 190 ? -5.002 14.789 -11.359 1.00 51.69 190 GLU A O 1
ATOM 1527 N N . PHE A 1 191 ? -3.546 15.405 -9.761 1.00 52.94 191 PHE A N 1
ATOM 1528 C CA . PHE A 1 191 ? -4.132 14.623 -8.669 1.00 52.94 191 PHE A CA 1
ATOM 1529 C C . PHE A 1 191 ? -4.780 15.447 -7.546 1.00 52.94 191 PHE A C 1
ATOM 1531 O O . PHE A 1 191 ? -5.504 14.877 -6.729 1.00 52.94 191 PHE A O 1
ATOM 1538 N N . ILE A 1 192 ? -4.492 16.754 -7.486 1.00 48.34 192 ILE A N 1
ATOM 1539 C CA . ILE A 1 192 ? -4.967 17.699 -6.458 1.00 48.34 192 ILE A CA 1
ATOM 1540 C C . ILE A 1 192 ? -6.084 18.572 -7.032 1.00 48.34 192 ILE A C 1
ATOM 1542 O O . ILE A 1 192 ? -5.874 19.148 -8.123 1.00 48.34 192 ILE A O 1
#

Secondary structure (DSSP, 8-state):
-EEEEEETTEEEEEEEEEE-S-EEEEE-TT--EEEEES--EEEEEETTEEEEPPP--B-TT-PBP-HHHHHHHHHHHHHTT--SSEEEEE--HHHHHHHHHHHHSEEEEETTEEEESSEEETTEEEEEEEEBSSEEEEEETT--EEEEETTT--EEESSHHHHHHHHHHHHHHHTTSSPBPP-----GGGT-